Protein AF-A0A251VDX5-F1 (afdb_monomer_lite)

Structure (mmCIF, N/CA/C/O backbone):
data_AF-A0A251VDX5-F1
#
_entry.id   AF-A0A251VDX5-F1
#
loop_
_atom_site.group_PDB
_atom_site.id
_atom_site.type_symbol
_atom_site.label_atom_id
_atom_site.label_alt_id
_atom_site.label_comp_id
_atom_site.label_asym_id
_atom_site.label_entity_id
_atom_site.label_seq_id
_atom_site.pdbx_PDB_ins_code
_atom_site.Cartn_x
_atom_site.Cartn_y
_atom_site.Cartn_z
_atom_site.occupancy
_atom_site.B_iso_or_equiv
_atom_site.auth_seq_id
_atom_site.auth_comp_id
_atom_site.auth_asym_id
_atom_site.auth_atom_id
_atom_site.pdbx_PDB_model_num
ATOM 1 N N . MET A 1 1 ? -7.253 -14.855 -18.415 1.00 43.69 1 MET A N 1
ATOM 2 C CA . MET A 1 1 ? -7.982 -14.985 -19.694 1.00 43.69 1 MET A CA 1
ATOM 3 C C . MET A 1 1 ? -7.356 -14.029 -20.700 1.00 43.69 1 MET A C 1
ATOM 5 O O . MET A 1 1 ? -7.743 -12.874 -20.763 1.00 43.69 1 MET A O 1
ATOM 9 N N . GLY A 1 2 ? -6.322 -14.477 -21.407 1.00 45.12 2 GLY A N 1
ATOM 10 C CA . GLY A 1 2 ? -5.681 -13.731 -22.488 1.00 45.12 2 GLY A CA 1
ATOM 11 C C . GLY A 1 2 ? -5.393 -14.733 -23.593 1.00 45.12 2 GLY A C 1
ATOM 12 O O . GLY A 1 2 ? -4.611 -15.655 -23.385 1.00 45.12 2 GLY A O 1
ATOM 13 N N . PHE A 1 3 ? -6.139 -14.618 -24.686 1.00 49.81 3 PHE A N 1
ATOM 14 C CA . PHE A 1 3 ? -6.149 -15.541 -25.814 1.00 49.81 3 PHE A CA 1
ATOM 15 C C . PHE A 1 3 ? -4.751 -15.675 -26.432 1.00 49.81 3 PHE A C 1
ATOM 17 O O . PHE A 1 3 ? -4.169 -14.691 -26.884 1.00 49.81 3 PHE A O 1
ATOM 24 N N . TYR A 1 4 ? -4.232 -16.901 -26.483 1.00 51.44 4 TYR A N 1
ATOM 25 C CA . TYR A 1 4 ? -3.127 -17.261 -27.365 1.00 51.44 4 TYR A CA 1
ATOM 26 C C . TYR A 1 4 ? -3.672 -17.375 -28.793 1.00 51.44 4 TYR A C 1
ATOM 28 O O . TYR A 1 4 ? -4.557 -18.205 -29.012 1.00 51.44 4 TYR A O 1
ATOM 36 N N . PRO A 1 5 ? -3.144 -16.650 -29.794 1.00 57.72 5 PRO A N 1
ATOM 37 C CA . PRO A 1 5 ? -3.334 -17.034 -31.179 1.00 57.72 5 PRO A CA 1
ATOM 38 C C . PRO A 1 5 ? -2.348 -18.167 -31.489 1.00 57.72 5 PRO A C 1
ATOM 40 O O . PRO A 1 5 ? -1.293 -17.985 -32.091 1.00 57.72 5 PRO A O 1
ATOM 43 N N . LEU A 1 6 ? -2.702 -19.366 -31.030 1.00 57.38 6 LEU A N 1
ATOM 44 C CA . LEU A 1 6 ? -2.425 -20.583 -31.780 1.00 57.38 6 LEU A CA 1
ATOM 45 C C . LEU A 1 6 ? -3.240 -20.459 -33.064 1.00 57.38 6 LEU A C 1
ATOM 47 O O . LEU A 1 6 ? -4.459 -20.522 -32.977 1.00 57.38 6 LEU A O 1
ATOM 51 N N . MET A 1 7 ? -2.595 -20.218 -34.206 1.00 53.22 7 MET A N 1
ATOM 52 C CA . MET A 1 7 ? -2.906 -20.825 -35.511 1.00 53.22 7 MET A CA 1
ATOM 53 C C . MET A 1 7 ? -2.115 -20.130 -36.629 1.00 53.22 7 MET A C 1
ATOM 55 O O . MET A 1 7 ? -2.065 -18.907 -36.695 1.00 53.22 7 MET A O 1
ATOM 59 N N . LEU A 1 8 ? -1.570 -20.964 -37.527 1.00 51.25 8 LEU A N 1
ATOM 60 C CA . LEU A 1 8 ? -0.916 -20.663 -38.815 1.00 51.25 8 LEU A CA 1
ATOM 61 C C . LEU A 1 8 ? 0.620 -20.599 -38.859 1.00 51.25 8 LEU A C 1
ATOM 63 O O . LEU A 1 8 ? 1.197 -19.752 -39.528 1.00 51.25 8 LEU A O 1
ATOM 67 N N . LEU A 1 9 ? 1.291 -21.599 -38.279 1.00 47.50 9 LEU A N 1
ATOM 68 C CA . LEU A 1 9 ? 2.584 -22.088 -38.801 1.00 47.50 9 LEU A CA 1
ATOM 69 C C . LEU A 1 9 ? 2.602 -23.622 -38.957 1.00 47.50 9 LEU A C 1
ATOM 71 O O . LEU A 1 9 ? 3.629 -24.271 -38.787 1.00 47.50 9 LEU A O 1
ATOM 75 N N . SER A 1 10 ? 1.461 -24.217 -39.307 1.00 51.88 10 SER A N 1
ATOM 76 C CA . SER A 1 10 ? 1.412 -25.576 -39.859 1.00 51.88 10 SER A CA 1
ATOM 77 C C . SER A 1 10 ? 1.046 -25.444 -41.327 1.00 51.88 10 SER A C 1
ATOM 79 O O . SER A 1 10 ? -0.126 -25.249 -41.617 1.00 51.88 10 SER A O 1
ATOM 81 N N . ASN A 1 11 ? 2.061 -25.412 -42.201 1.00 50.88 11 ASN A N 1
ATOM 82 C CA . ASN A 1 11 ? 2.056 -25.890 -43.600 1.00 50.88 11 ASN A CA 1
ATOM 83 C C . ASN A 1 11 ? 3.303 -25.408 -44.372 1.00 50.88 11 ASN A C 1
ATOM 85 O O . ASN A 1 11 ? 3.195 -24.887 -45.468 1.00 50.88 11 ASN A O 1
ATOM 89 N N . ASN A 1 12 ? 4.500 -25.586 -43.800 1.00 55.09 12 ASN A N 1
ATOM 90 C CA . ASN A 1 12 ? 5.773 -25.543 -44.536 1.00 55.09 12 ASN A CA 1
ATOM 91 C C . ASN A 1 12 ? 6.730 -26.570 -43.917 1.00 55.09 12 ASN A C 1
ATOM 93 O O . ASN A 1 12 ? 7.768 -26.239 -43.340 1.00 55.09 12 ASN A O 1
ATOM 97 N N . LYS A 1 13 ? 6.341 -27.848 -43.949 1.00 57.25 13 LYS A N 1
ATOM 98 C CA . LYS A 1 13 ? 7.313 -28.923 -43.749 1.00 57.25 13 LYS A CA 1
ATOM 99 C C . LYS A 1 13 ? 8.100 -29.016 -45.061 1.00 57.25 13 LYS A C 1
ATOM 101 O O . LYS A 1 13 ? 7.478 -29.234 -46.084 1.00 57.25 13 LYS A O 1
ATOM 106 N N . THR A 1 14 ? 9.422 -28.839 -44.970 1.00 59.09 14 THR A N 1
ATOM 107 C CA . THR A 1 14 ? 10.479 -29.112 -45.976 1.00 59.09 14 THR A CA 1
ATOM 108 C C . THR A 1 14 ? 10.952 -27.997 -46.921 1.00 59.09 14 THR A C 1
ATOM 110 O O . THR A 1 14 ? 10.892 -28.165 -48.130 1.00 59.09 14 THR A O 1
ATOM 113 N N . LEU A 1 15 ? 11.579 -26.938 -46.383 1.00 58.81 15 LEU A N 1
ATOM 114 C CA . LEU A 1 15 ? 12.707 -26.255 -47.070 1.00 58.81 15 LEU A CA 1
ATOM 115 C C . LEU A 1 15 ? 13.851 -25.801 -46.133 1.00 58.81 15 LEU A C 1
ATOM 117 O O . LEU A 1 15 ? 14.898 -25.372 -46.603 1.00 58.81 15 LEU A O 1
ATOM 121 N N . CYS A 1 16 ? 13.693 -25.892 -44.808 1.00 63.94 16 CYS A N 1
ATOM 122 C CA . CYS A 1 16 ? 14.671 -25.385 -43.844 1.00 63.94 16 CYS A CA 1
ATOM 123 C C . CYS A 1 16 ? 15.069 -26.490 -42.853 1.00 63.94 16 CYS A C 1
ATOM 125 O O . CYS A 1 16 ? 14.200 -27.049 -42.176 1.00 63.94 16 CYS A O 1
ATOM 127 N N . SER A 1 17 ? 16.369 -26.817 -42.800 1.00 84.69 17 SER A N 1
ATOM 128 C CA . SER A 1 17 ? 16.945 -27.842 -41.913 1.00 84.69 17 SER A CA 1
ATOM 129 C C . SER A 1 17 ? 16.549 -27.613 -40.447 1.00 84.69 17 SER A C 1
ATOM 131 O O . SER A 1 17 ? 16.386 -26.473 -39.999 1.00 84.69 17 SER A O 1
ATOM 133 N N . GLN A 1 18 ? 16.411 -28.699 -39.678 1.00 86.19 18 GLN A N 1
ATOM 134 C CA . GLN A 1 18 ? 16.133 -28.646 -38.238 1.00 86.19 18 GLN A CA 1
ATOM 135 C C . GLN A 1 18 ? 17.148 -27.762 -37.499 1.00 86.19 18 GLN A C 1
ATOM 137 O O . GLN A 1 18 ? 16.770 -26.993 -36.617 1.00 86.19 18 GLN A O 1
ATOM 142 N N . GLU A 1 19 ? 18.410 -27.811 -37.919 1.00 88.25 19 GLU A N 1
ATOM 143 C CA . GLU A 1 19 ? 19.488 -26.985 -37.382 1.00 88.25 19 GLU A CA 1
ATOM 144 C C . GLU A 1 19 ? 19.219 -25.484 -37.576 1.00 88.25 19 GLU A C 1
ATOM 146 O O . GLU A 1 19 ? 19.330 -24.695 -36.638 1.00 88.25 19 GLU A O 1
ATOM 151 N N . THR A 1 20 ? 18.783 -25.078 -38.768 1.00 90.81 20 THR A N 1
ATOM 152 C CA . THR A 1 20 ? 18.464 -23.678 -39.073 1.00 90.81 20 THR A CA 1
ATOM 153 C C . THR A 1 20 ? 17.256 -23.193 -38.272 1.00 90.81 20 THR A C 1
ATOM 155 O O . THR A 1 20 ? 17.254 -22.067 -37.776 1.00 90.81 20 THR A O 1
ATOM 158 N N . ARG A 1 21 ? 16.246 -24.048 -38.060 1.00 88.06 21 ARG A N 1
ATOM 159 C CA . ARG A 1 21 ? 15.095 -23.722 -37.198 1.00 88.06 21 ARG A CA 1
ATOM 160 C C . ARG A 1 21 ? 15.517 -23.491 -35.747 1.00 88.06 21 ARG A C 1
ATOM 162 O O . ARG A 1 21 ? 15.038 -22.541 -35.131 1.00 88.06 21 ARG A O 1
ATOM 169 N N . LEU A 1 22 ? 16.422 -24.317 -35.219 1.00 93.25 22 LEU A N 1
ATOM 170 C CA . LEU A 1 22 ? 16.974 -24.139 -33.873 1.00 93.25 22 LEU A CA 1
ATOM 171 C C . LEU A 1 22 ? 17.804 -22.854 -33.770 1.00 93.25 22 LEU A C 1
ATOM 173 O O . LEU A 1 22 ? 17.650 -22.111 -32.804 1.00 93.25 22 LEU A O 1
ATOM 177 N N . LYS A 1 23 ? 18.610 -22.535 -34.790 1.00 94.00 23 LYS A N 1
ATOM 178 C CA . LYS A 1 23 ? 19.379 -21.280 -34.862 1.00 94.00 23 LYS A CA 1
ATOM 179 C C . LYS A 1 23 ? 18.472 -20.046 -34.866 1.00 94.00 23 LYS A C 1
ATOM 181 O O . LYS A 1 23 ? 18.722 -19.103 -34.117 1.00 94.00 23 LYS A O 1
ATOM 186 N N . ILE A 1 24 ? 17.386 -20.066 -35.643 1.00 92.94 24 ILE A N 1
ATOM 187 C CA . ILE A 1 24 ? 16.387 -18.984 -35.657 1.00 92.94 24 ILE A CA 1
ATOM 188 C C . ILE A 1 24 ? 15.699 -18.877 -34.292 1.00 92.94 24 ILE A C 1
ATOM 190 O O . ILE A 1 24 ? 15.589 -17.778 -33.754 1.00 92.94 24 ILE A O 1
ATOM 194 N N . ALA A 1 25 ? 15.283 -20.000 -33.700 1.00 92.88 25 ALA A N 1
ATOM 195 C CA . ALA A 1 25 ? 14.653 -20.009 -32.382 1.00 92.88 25 ALA A CA 1
ATOM 196 C C . ALA A 1 25 ? 15.577 -19.426 -31.297 1.00 92.88 25 ALA A C 1
ATOM 198 O O . ALA A 1 25 ? 15.147 -18.565 -30.531 1.00 92.88 25 ALA A O 1
ATOM 199 N N . ALA A 1 26 ? 16.856 -19.812 -31.282 1.00 95.06 26 ALA A N 1
ATOM 200 C CA . ALA A 1 26 ? 17.855 -19.297 -30.346 1.00 95.06 26 ALA A CA 1
ATOM 201 C C . ALA A 1 26 ? 18.126 -17.793 -30.537 1.00 95.06 26 ALA A C 1
ATOM 203 O O . ALA A 1 26 ? 18.222 -17.045 -29.560 1.00 95.06 26 ALA A O 1
ATOM 204 N N . ALA A 1 27 ? 18.198 -17.321 -31.786 1.00 94.75 27 ALA A N 1
ATOM 205 C CA . ALA A 1 27 ? 18.359 -15.901 -32.095 1.00 94.75 27 ALA A CA 1
ATOM 206 C C . ALA A 1 27 ? 17.131 -15.080 -31.657 1.00 94.75 27 ALA A C 1
ATOM 208 O O . ALA A 1 27 ? 17.262 -14.019 -31.039 1.00 94.75 27 ALA A O 1
ATOM 209 N N . VAL A 1 28 ? 15.923 -15.592 -31.909 1.00 96.12 28 VAL A N 1
ATOM 210 C CA . VAL A 1 28 ? 14.668 -14.973 -31.459 1.00 96.12 28 VAL A CA 1
ATOM 211 C C . VAL A 1 28 ? 14.612 -14.937 -29.931 1.00 96.12 28 VAL A C 1
ATOM 213 O O . VAL A 1 28 ? 14.326 -13.892 -29.354 1.00 96.12 28 VAL A O 1
ATOM 216 N N . GLN A 1 29 ? 14.959 -16.028 -29.252 1.00 95.50 29 GLN A N 1
ATOM 217 C CA . GLN A 1 29 ? 14.999 -16.065 -27.792 1.00 95.50 29 GLN A CA 1
ATOM 218 C C . GLN A 1 29 ? 15.994 -15.043 -27.225 1.00 95.50 29 GLN A C 1
ATOM 220 O O . GLN A 1 29 ? 15.624 -14.227 -26.384 1.00 95.50 29 GLN A O 1
ATOM 225 N N . SER A 1 30 ? 17.207 -14.984 -27.779 1.00 94.19 30 SER A N 1
ATOM 226 C CA . SER A 1 30 ? 18.246 -14.038 -27.354 1.00 94.19 30 SER A CA 1
ATOM 227 C C . SER A 1 30 ? 17.827 -12.572 -27.531 1.00 94.19 30 SER A C 1
ATOM 229 O O . SER A 1 30 ? 18.133 -11.721 -26.692 1.00 94.19 30 SER A O 1
ATOM 231 N N . THR A 1 31 ? 17.095 -12.247 -28.602 1.00 96.62 31 THR A N 1
ATOM 232 C CA . THR A 1 31 ? 16.592 -10.879 -28.828 1.00 96.62 31 THR A CA 1
ATOM 233 C C . THR A 1 31 ? 15.478 -10.505 -27.851 1.00 96.62 31 THR A C 1
ATOM 235 O O . THR A 1 31 ? 15.494 -9.395 -27.309 1.00 96.62 31 THR A O 1
ATOM 238 N N . TRP A 1 32 ? 14.559 -11.427 -27.553 1.00 97.19 32 TRP A N 1
ATOM 239 C CA . TRP A 1 32 ? 13.537 -11.229 -26.522 1.00 97.19 32 TRP A CA 1
ATOM 240 C C . TRP A 1 32 ? 14.133 -11.103 -25.123 1.00 97.19 32 TRP A C 1
ATOM 242 O O . TRP A 1 32 ? 13.713 -10.231 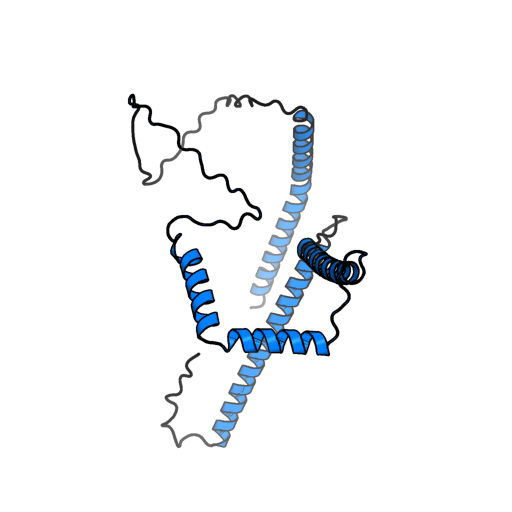-24.360 1.00 97.19 32 TRP A O 1
ATOM 252 N N . ASP A 1 33 ? 15.135 -11.909 -24.793 1.00 96.38 33 ASP A N 1
ATOM 253 C CA . ASP A 1 33 ? 15.795 -11.862 -23.491 1.00 96.38 33 ASP A CA 1
ATOM 254 C C . ASP A 1 33 ? 16.565 -10.556 -23.305 1.00 96.38 33 ASP A C 1
ATOM 256 O O . ASP A 1 33 ? 16.428 -9.902 -22.267 1.00 96.38 33 ASP A O 1
ATOM 260 N N . ARG A 1 34 ? 17.260 -10.084 -24.348 1.00 96.50 34 ARG A N 1
ATOM 261 C CA . ARG A 1 34 ? 17.892 -8.758 -24.352 1.00 96.50 34 ARG A CA 1
ATOM 262 C C . ARG A 1 34 ? 16.866 -7.636 -24.195 1.00 96.50 34 ARG A C 1
ATOM 264 O O . ARG A 1 34 ? 17.090 -6.705 -23.421 1.00 96.50 34 ARG A O 1
ATOM 271 N N . ARG A 1 35 ? 15.715 -7.730 -24.869 1.00 97.00 35 ARG A N 1
ATOM 272 C CA . ARG A 1 35 ? 14.623 -6.752 -24.733 1.00 97.00 35 ARG A CA 1
ATOM 273 C C . ARG A 1 35 ? 14.069 -6.720 -23.308 1.00 97.00 35 ARG A C 1
ATOM 275 O O . ARG A 1 35 ? 13.949 -5.639 -22.737 1.00 97.00 35 ARG A O 1
ATOM 282 N N . ARG A 1 36 ? 13.787 -7.880 -22.708 1.00 96.81 36 ARG A N 1
ATOM 283 C CA . ARG A 1 36 ? 13.310 -7.986 -21.317 1.00 96.81 36 ARG A CA 1
ATOM 284 C C . ARG A 1 36 ? 14.346 -7.497 -20.317 1.00 96.81 36 ARG A C 1
ATOM 286 O O . ARG A 1 36 ? 13.994 -6.860 -19.329 1.00 96.81 36 ARG A O 1
ATOM 293 N N . PHE A 1 37 ? 15.622 -7.792 -20.547 1.00 97.38 37 PHE A N 1
ATOM 294 C CA . PHE A 1 37 ? 16.709 -7.293 -19.714 1.00 97.38 37 PHE A CA 1
ATOM 295 C C . PHE A 1 37 ? 16.775 -5.765 -19.745 1.00 97.38 37 PHE A C 1
ATOM 297 O O . PHE A 1 37 ? 16.727 -5.138 -18.690 1.00 97.38 37 PHE A O 1
ATOM 304 N N . ASN A 1 38 ? 16.773 -5.161 -20.935 1.00 96.81 38 ASN A N 1
ATOM 305 C CA . ASN A 1 38 ? 16.759 -3.705 -21.079 1.00 96.81 38 ASN A CA 1
ATOM 306 C C . ASN A 1 38 ? 15.516 -3.080 -20.438 1.00 96.81 38 ASN A C 1
ATOM 308 O O . ASN A 1 38 ? 15.633 -2.096 -19.714 1.00 96.81 38 ASN A O 1
ATOM 312 N N . GLN A 1 39 ? 14.342 -3.685 -20.623 1.00 97.25 39 GLN A N 1
ATOM 313 C CA . GLN A 1 39 ? 13.111 -3.225 -19.987 1.00 97.25 39 GLN A CA 1
ATOM 314 C C . GLN A 1 39 ? 13.204 -3.268 -18.456 1.00 97.25 39 GLN A C 1
ATOM 316 O O . GLN A 1 39 ? 12.827 -2.300 -17.801 1.00 97.25 39 GLN A O 1
ATOM 321 N N . ARG A 1 40 ? 13.764 -4.340 -17.878 1.00 97.56 40 ARG A N 1
ATOM 322 C CA . ARG A 1 40 ? 14.014 -4.430 -16.430 1.00 97.56 40 ARG A CA 1
ATOM 323 C C . ARG A 1 40 ? 15.012 -3.379 -15.949 1.00 97.56 40 ARG A C 1
ATOM 325 O O . ARG A 1 40 ? 14.783 -2.786 -14.901 1.00 97.56 40 ARG A O 1
ATOM 332 N N . LYS A 1 41 ? 16.083 -3.107 -16.706 1.00 97.81 41 LYS A N 1
ATOM 333 C CA . LYS A 1 41 ? 17.040 -2.038 -16.365 1.00 97.81 41 LYS A CA 1
ATOM 334 C C . LYS A 1 41 ? 16.379 -0.663 -16.362 1.00 97.81 41 LYS A C 1
ATOM 336 O O . LYS A 1 41 ? 16.592 0.094 -15.424 1.00 97.81 41 LYS A O 1
ATOM 341 N N . ILE A 1 42 ? 15.568 -0.360 -17.378 1.00 97.06 42 ILE A N 1
ATOM 342 C CA . ILE A 1 42 ? 14.837 0.911 -17.465 1.00 97.06 42 ILE A CA 1
ATOM 343 C C . ILE A 1 42 ? 13.846 1.029 -16.306 1.00 97.06 42 ILE A C 1
ATOM 345 O O . ILE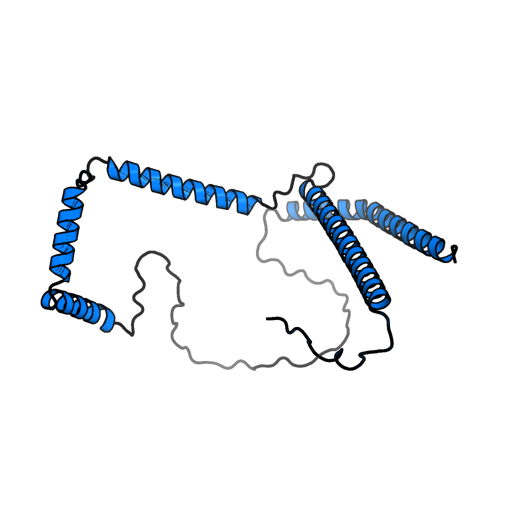 A 1 42 ? 13.842 2.045 -15.623 1.00 97.06 42 ILE A O 1
ATOM 349 N N . ALA A 1 43 ? 13.057 -0.016 -16.039 1.00 97.25 43 ALA A N 1
ATOM 350 C CA . ALA A 1 43 ? 12.105 -0.025 -14.929 1.00 97.25 43 ALA A CA 1
ATOM 351 C C . ALA A 1 43 ? 12.800 0.192 -13.577 1.00 97.25 43 ALA A C 1
ATOM 353 O O . ALA A 1 43 ? 12.325 0.974 -12.759 1.00 97.25 43 ALA A O 1
ATOM 354 N N . ARG A 1 44 ? 13.958 -0.447 -13.369 1.00 97.88 44 ARG A N 1
ATOM 355 C CA . ARG A 1 44 ? 14.770 -0.261 -12.165 1.00 97.88 44 ARG A CA 1
ATOM 356 C C . ARG A 1 44 ? 15.297 1.168 -12.045 1.00 97.88 44 ARG A C 1
ATOM 358 O O . ARG A 1 44 ? 15.112 1.777 -11.003 1.00 97.88 44 ARG A O 1
ATOM 365 N N . CYS A 1 45 ? 15.894 1.711 -13.104 1.00 97.75 45 CYS A N 1
ATOM 366 C CA . CYS A 1 45 ? 16.407 3.082 -13.113 1.00 97.75 45 CYS A CA 1
ATOM 367 C C . CYS A 1 45 ? 15.293 4.107 -12.858 1.00 97.75 45 CYS A C 1
ATOM 369 O O . CYS A 1 45 ? 15.469 5.034 -12.075 1.00 97.75 45 CYS A O 1
ATOM 371 N N . TYR A 1 46 ? 14.124 3.908 -13.469 1.00 97.12 46 TYR A N 1
ATOM 372 C CA . TYR A 1 46 ? 12.958 4.754 -13.240 1.00 97.12 46 TYR A CA 1
ATOM 373 C C . TYR A 1 46 ? 12.481 4.688 -11.786 1.00 97.12 46 TYR A C 1
ATOM 375 O O . TYR A 1 46 ? 12.206 5.721 -11.185 1.00 97.12 46 TYR A O 1
ATOM 383 N N . HIS A 1 47 ? 12.430 3.491 -11.200 1.00 97.06 47 HIS A N 1
ATOM 384 C CA . HIS A 1 47 ? 12.061 3.319 -9.798 1.00 97.06 47 HIS A CA 1
ATOM 385 C C . HIS A 1 47 ? 13.080 3.960 -8.844 1.00 97.06 47 HIS A C 1
ATOM 387 O O . HIS A 1 47 ? 12.691 4.671 -7.926 1.00 97.06 47 HIS A O 1
ATOM 393 N N . GLU A 1 48 ? 14.379 3.776 -9.091 1.00 97.75 48 GLU A N 1
ATOM 394 C CA . GLU A 1 48 ? 15.447 4.434 -8.327 1.00 97.75 48 GLU A CA 1
ATOM 395 C C . GLU A 1 48 ? 15.336 5.964 -8.423 1.00 97.75 48 GLU A C 1
ATOM 397 O O . GLU A 1 48 ? 15.426 6.653 -7.411 1.00 97.75 48 GLU A O 1
ATOM 402 N N . TRP A 1 49 ? 15.056 6.503 -9.613 1.00 97.56 49 TRP A N 1
ATOM 403 C CA . TRP A 1 49 ? 14.833 7.936 -9.804 1.00 97.56 49 TRP A CA 1
ATOM 404 C C . TRP A 1 49 ? 13.602 8.453 -9.048 1.00 97.56 49 TRP A C 1
ATOM 406 O O . TRP A 1 49 ? 13.678 9.498 -8.402 1.00 97.56 49 TRP A O 1
ATOM 416 N N . LEU A 1 50 ? 12.487 7.715 -9.077 1.00 96.38 50 LEU A N 1
ATOM 417 C CA . LEU A 1 50 ? 11.296 8.055 -8.295 1.00 96.38 50 LEU A CA 1
ATOM 418 C C . LEU A 1 50 ? 11.578 8.036 -6.791 1.00 96.38 50 LEU A C 1
ATOM 420 O O . LEU A 1 50 ? 11.129 8.936 -6.087 1.00 96.38 50 LEU A O 1
ATOM 424 N N . ASN A 1 51 ? 12.343 7.058 -6.306 1.00 94.81 51 ASN A N 1
ATOM 425 C CA . ASN A 1 51 ? 12.707 6.971 -4.894 1.00 94.81 51 ASN A CA 1
ATOM 426 C C . ASN A 1 51 ? 13.596 8.146 -4.477 1.00 94.81 51 ASN A C 1
ATOM 428 O O . ASN A 1 51 ? 13.336 8.766 -3.452 1.00 94.81 51 ASN A O 1
ATOM 432 N N . LEU A 1 52 ? 14.584 8.520 -5.295 1.00 94.38 52 LEU A N 1
ATOM 433 C CA . LEU A 1 52 ? 15.411 9.704 -5.040 1.00 94.38 52 LEU A CA 1
ATOM 434 C C . LEU A 1 52 ? 14.573 10.985 -4.997 1.00 94.38 52 LEU A C 1
ATOM 436 O O . LEU A 1 52 ? 14.791 11.840 -4.139 1.00 94.38 52 LEU A O 1
ATOM 440 N N . LEU A 1 53 ? 13.597 11.116 -5.899 1.00 91.38 53 LEU A N 1
ATOM 441 C CA . LEU A 1 53 ? 12.679 12.250 -5.899 1.00 91.38 53 LEU A CA 1
ATOM 442 C C . LEU A 1 53 ? 11.790 12.256 -4.650 1.00 91.38 53 LEU A C 1
ATOM 444 O O . LEU A 1 53 ? 11.601 13.314 -4.050 1.00 91.38 53 LEU A O 1
ATOM 448 N N . ALA A 1 54 ? 11.271 11.098 -4.241 1.00 89.88 54 ALA A N 1
ATOM 449 C CA . ALA A 1 54 ? 10.480 10.955 -3.025 1.00 89.88 54 ALA A CA 1
ATOM 450 C C . ALA A 1 54 ? 11.304 11.311 -1.778 1.00 89.88 54 ALA A C 1
ATOM 452 O O . ALA A 1 54 ? 10.838 12.079 -0.944 1.00 89.88 54 ALA A O 1
ATOM 453 N N . GLU A 1 55 ? 12.550 10.845 -1.680 1.00 88.19 55 GLU A N 1
ATOM 454 C CA . GLU A 1 55 ? 13.451 11.180 -0.574 1.00 88.19 55 GLU A CA 1
ATOM 455 C C . GLU A 1 55 ? 13.810 12.666 -0.531 1.00 88.19 55 GLU A C 1
ATOM 457 O O . GLU A 1 55 ? 13.791 13.269 0.541 1.00 88.19 55 GLU A O 1
ATOM 462 N N . ALA A 1 56 ? 14.117 13.269 -1.682 1.00 88.38 56 ALA A N 1
ATOM 463 C CA . ALA A 1 56 ? 14.379 14.703 -1.770 1.00 88.38 56 ALA A CA 1
ATOM 464 C C . ALA A 1 56 ? 13.137 15.521 -1.379 1.00 88.38 56 ALA A C 1
ATOM 466 O O . ALA A 1 56 ? 13.249 16.510 -0.661 1.00 88.38 56 ALA A O 1
ATOM 467 N N . SER A 1 57 ? 11.950 15.074 -1.798 1.00 85.25 57 SER A N 1
ATOM 468 C CA . SER A 1 57 ? 10.675 15.705 -1.433 1.00 85.25 57 SER A CA 1
ATOM 469 C C . SER A 1 57 ? 10.345 15.530 0.051 1.00 85.25 57 SER A C 1
ATOM 471 O O . SER A 1 57 ? 9.733 16.411 0.644 1.00 85.25 57 SER A O 1
ATOM 473 N N . ARG A 1 58 ? 10.746 14.407 0.660 1.00 83.38 58 ARG A N 1
ATOM 474 C CA . ARG A 1 58 ? 10.567 14.140 2.092 1.00 83.38 58 ARG A CA 1
ATOM 475 C C . ARG A 1 58 ? 11.461 15.044 2.936 1.00 83.38 58 ARG A C 1
ATOM 477 O O . ARG A 1 58 ? 10.968 15.683 3.853 1.00 83.38 58 ARG A O 1
ATOM 484 N N . LYS A 1 59 ? 12.753 15.120 2.599 1.00 84.62 59 LYS A N 1
ATOM 485 C CA . LYS A 1 59 ? 13.762 15.900 3.338 1.00 84.62 59 LYS A CA 1
ATOM 486 C C . LYS A 1 59 ? 13.598 17.418 3.193 1.00 84.62 59 LYS A C 1
ATOM 488 O O . LYS A 1 59 ? 14.149 18.146 4.011 1.00 84.62 59 LYS A O 1
ATOM 493 N N . GLY A 1 60 ? 12.882 17.890 2.169 1.00 79.31 60 GLY A N 1
ATOM 494 C CA . GLY A 1 60 ? 12.776 19.318 1.861 1.00 79.31 60 GLY A CA 1
ATOM 495 C C . GLY A 1 60 ? 14.111 19.919 1.398 1.00 79.31 60 GLY A C 1
ATOM 496 O O . GLY A 1 60 ? 15.124 19.225 1.272 1.00 79.31 60 GLY A O 1
ATOM 497 N N . PHE A 1 61 ? 14.134 21.222 1.112 1.00 75.06 61 PHE A N 1
ATOM 498 C CA . PHE A 1 61 ? 15.363 21.929 0.733 1.00 75.06 61 PHE A CA 1
ATOM 499 C C . PHE A 1 61 ? 15.694 23.021 1.754 1.00 75.06 61 PHE A C 1
ATOM 501 O O . PHE A 1 61 ? 14.878 23.892 2.020 1.00 75.06 61 PHE A O 1
ATOM 508 N N . GLY A 1 62 ? 16.920 23.021 2.290 1.00 70.19 62 GLY A N 1
ATOM 509 C CA . GLY A 1 62 ? 17.451 24.161 3.051 1.00 70.19 62 GLY A CA 1
ATOM 510 C C . GLY A 1 62 ? 16.815 24.409 4.426 1.00 70.19 62 GLY A C 1
ATOM 511 O O . GLY A 1 62 ? 16.463 25.544 4.726 1.00 70.19 62 GLY A O 1
ATOM 512 N N . GLY A 1 63 ? 16.716 23.380 5.275 1.00 71.69 63 GLY A N 1
ATOM 513 C CA . GLY A 1 63 ? 16.243 23.527 6.662 1.00 71.69 63 GLY A CA 1
ATOM 514 C C . GLY A 1 63 ? 14.720 23.538 6.825 1.00 71.69 63 GLY A C 1
ATOM 515 O O . GLY A 1 63 ? 14.231 23.848 7.908 1.00 71.69 63 GLY A O 1
ATOM 516 N N . GLU A 1 64 ? 13.979 23.205 5.766 1.00 72.19 64 GLU A N 1
ATOM 517 C CA . GLU A 1 64 ? 12.556 22.870 5.851 1.00 72.19 64 GLU A CA 1
ATOM 518 C C . GLU A 1 64 ? 12.350 21.569 6.647 1.00 72.19 64 GLU A C 1
ATOM 520 O O . GLU A 1 64 ? 13.202 20.680 6.647 1.00 72.19 64 GLU A O 1
ATOM 525 N N . GLU A 1 65 ? 11.228 21.483 7.363 1.00 72.81 65 GLU A N 1
ATOM 526 C CA . GLU A 1 65 ? 10.885 20.336 8.208 1.00 72.81 65 GLU A CA 1
ATOM 527 C C . GLU A 1 65 ? 10.588 19.092 7.357 1.00 72.81 65 GLU A C 1
ATOM 529 O O . GLU A 1 65 ? 9.933 19.186 6.315 1.00 72.81 65 GLU A O 1
ATOM 534 N N . GLU A 1 66 ? 11.084 17.925 7.789 1.00 77.19 66 GLU A N 1
ATOM 535 C CA . GLU A 1 66 ? 10.909 16.667 7.058 1.00 77.19 66 GLU A CA 1
ATOM 536 C C . GLU A 1 66 ? 9.413 16.329 6.974 1.00 77.19 66 GLU A C 1
ATOM 538 O O . GLU A 1 66 ? 8.737 16.115 7.983 1.00 77.19 66 GLU A O 1
ATOM 543 N N . LEU A 1 67 ? 8.875 16.303 5.755 1.00 75.75 67 LEU A N 1
ATOM 544 C CA . LEU A 1 67 ? 7.457 16.063 5.530 1.00 75.75 67 LEU A CA 1
ATOM 545 C C . LEU A 1 67 ? 7.176 14.574 5.769 1.00 75.75 67 LEU A C 1
ATOM 547 O O . LEU A 1 67 ? 7.626 13.729 5.000 1.00 75.75 67 LEU A O 1
ATOM 551 N N . GLN A 1 68 ? 6.439 14.235 6.829 1.00 78.19 68 GLN A N 1
ATOM 552 C CA . GLN A 1 68 ? 6.023 12.857 7.122 1.00 78.19 68 GLN A CA 1
ATOM 553 C C . GLN A 1 68 ? 4.748 12.494 6.351 1.00 78.19 68 GLN A C 1
ATOM 555 O O . GLN A 1 68 ? 3.624 12.658 6.839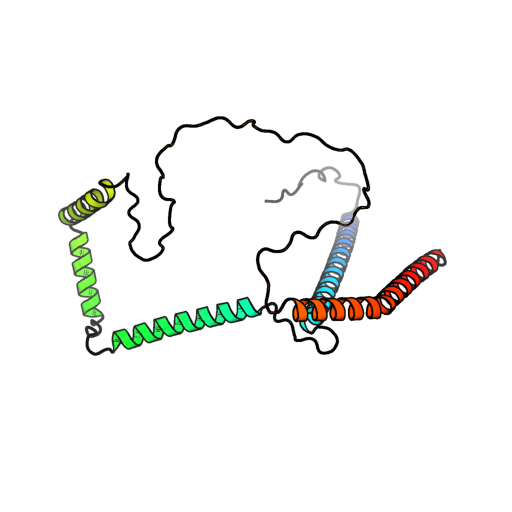 1.00 78.19 68 GLN A O 1
ATOM 560 N N . TRP A 1 69 ? 4.924 12.011 5.120 1.00 80.31 69 TRP A N 1
ATOM 561 C CA . TRP A 1 69 ? 3.827 11.614 4.225 1.00 80.31 69 TRP A CA 1
ATOM 562 C C . TRP A 1 69 ? 3.006 10.438 4.775 1.00 80.31 69 TRP A C 1
ATOM 564 O O . TRP A 1 69 ? 1.818 10.330 4.487 1.00 80.31 69 TRP A O 1
ATOM 574 N N . ASP A 1 70 ? 3.628 9.594 5.593 1.00 83.50 70 ASP A N 1
ATOM 575 C CA . ASP A 1 70 ? 3.067 8.407 6.240 1.00 83.50 70 ASP A CA 1
ATOM 576 C C . ASP A 1 70 ? 2.555 8.674 7.665 1.00 83.50 70 ASP A C 1
ATOM 578 O O . ASP A 1 70 ? 2.103 7.752 8.341 1.00 83.50 70 ASP A O 1
ATOM 582 N N . SER A 1 71 ? 2.552 9.931 8.126 1.00 84.38 71 SER A N 1
ATOM 583 C CA . SER A 1 71 ? 2.096 10.300 9.478 1.00 84.38 71 SER A CA 1
ATOM 584 C C . SER A 1 71 ? 0.705 9.749 9.816 1.00 84.38 71 SER A C 1
ATOM 586 O O . SER A 1 71 ? 0.494 9.219 10.906 1.00 84.38 71 SER A O 1
ATOM 588 N N . TYR A 1 72 ? -0.237 9.796 8.872 1.00 85.69 72 TYR A N 1
ATOM 589 C CA . TYR A 1 72 ? -1.572 9.222 9.058 1.00 85.69 72 TYR A CA 1
ATOM 590 C C . TYR A 1 72 ? -1.565 7.695 9.159 1.00 85.69 72 TYR A C 1
ATOM 592 O O . TYR A 1 72 ? -2.333 7.145 9.947 1.00 85.69 72 TYR A O 1
ATOM 600 N N . GLU A 1 73 ? -0.722 7.008 8.387 1.00 89.88 73 GLU A N 1
ATOM 601 C CA . GLU A 1 73 ? -0.602 5.548 8.447 1.00 89.88 73 GLU A CA 1
ATOM 602 C C . GLU A 1 73 ? -0.001 5.119 9.786 1.00 89.88 73 GLU A C 1
ATOM 604 O O . GLU A 1 73 ? -0.573 4.265 10.462 1.00 89.88 73 GLU A O 1
ATOM 609 N N . ILE A 1 74 ? 1.062 5.794 10.233 1.00 90.88 74 ILE A N 1
ATOM 610 C CA . ILE A 1 74 ? 1.707 5.553 11.530 1.00 90.88 74 ILE A CA 1
ATOM 611 C C . ILE A 1 74 ? 0.711 5.751 12.680 1.00 90.88 74 ILE A C 1
ATOM 613 O O . ILE A 1 74 ? 0.583 4.881 13.543 1.00 90.88 74 ILE A O 1
ATOM 617 N N . ILE A 1 75 ? -0.029 6.866 12.683 1.00 92.88 75 ILE A N 1
ATOM 618 C CA . ILE A 1 75 ? -1.042 7.153 13.709 1.00 92.88 75 ILE A CA 1
ATOM 619 C C . ILE A 1 75 ? -2.139 6.085 13.687 1.00 92.88 75 ILE A C 1
ATOM 621 O O . ILE A 1 75 ? -2.547 5.586 14.734 1.00 92.88 75 ILE A O 1
ATOM 625 N N . ASN A 1 76 ? -2.610 5.691 12.505 1.00 93.88 76 ASN A N 1
ATOM 626 C CA . ASN A 1 76 ? -3.658 4.684 12.381 1.00 93.88 76 ASN A CA 1
ATOM 627 C C . ASN A 1 76 ? -3.192 3.301 12.870 1.00 93.88 76 ASN A C 1
ATOM 629 O O . ASN A 1 76 ? -3.936 2.593 13.551 1.00 93.88 76 ASN A O 1
ATOM 633 N N . GLU A 1 77 ? -1.946 2.920 12.581 1.00 95.12 77 GLU A N 1
ATOM 634 C CA . GLU A 1 77 ? -1.347 1.694 13.106 1.00 95.12 77 GLU A CA 1
ATOM 635 C C . GLU A 1 77 ? -1.201 1.723 14.629 1.00 95.12 77 GLU A C 1
ATOM 637 O O . GLU A 1 77 ? -1.484 0.717 15.287 1.00 95.12 77 GLU A O 1
ATOM 642 N N . GLN A 1 78 ? -0.781 2.859 15.193 1.00 96.00 78 GLN A N 1
ATOM 643 C CA . GLN A 1 78 ? -0.689 3.064 16.639 1.00 96.00 78 GLN A CA 1
ATOM 644 C C . GLN A 1 78 ? -2.064 2.946 17.298 1.00 96.00 78 GLN A C 1
ATOM 646 O O . GLN A 1 78 ? -2.230 2.109 18.182 1.00 96.00 78 GLN A O 1
ATOM 651 N N . LEU A 1 79 ? -3.079 3.662 16.801 1.00 95.62 79 LEU A N 1
ATOM 652 C CA . LEU A 1 79 ? -4.455 3.532 17.294 1.00 95.62 79 LEU A CA 1
ATOM 653 C C . LEU A 1 79 ? -4.968 2.092 17.186 1.00 95.62 79 LEU A C 1
ATOM 655 O O . LEU A 1 79 ? -5.638 1.595 18.090 1.00 95.62 79 LEU A O 1
ATOM 659 N N . GLY A 1 80 ? -4.653 1.397 16.091 1.00 95.69 80 GLY A N 1
ATOM 660 C CA . GLY A 1 80 ? -5.020 -0.003 15.913 1.00 95.69 80 GLY A CA 1
ATOM 661 C C . GLY A 1 80 ? -4.371 -0.930 16.947 1.00 95.69 80 GLY A C 1
ATOM 662 O O . GLY A 1 80 ? -5.008 -1.889 17.390 1.00 95.69 80 GLY A O 1
ATOM 663 N N . LYS A 1 81 ? -3.120 -0.659 17.341 1.00 96.00 81 LYS A N 1
ATOM 664 C CA . LYS A 1 81 ? -2.415 -1.382 18.415 1.00 96.00 81 LYS A CA 1
ATOM 665 C C . LYS A 1 81 ? -3.034 -1.073 19.776 1.00 96.00 81 LYS A C 1
ATOM 667 O O . LYS A 1 81 ? -3.490 -2.001 20.439 1.00 96.00 81 LYS A O 1
ATOM 672 N N . GLU A 1 82 ? -3.172 0.205 20.118 1.00 95.69 82 GLU A N 1
ATOM 673 C CA . GLU A 1 82 ? -3.776 0.655 21.378 1.00 95.69 82 GLU A CA 1
ATOM 674 C C . GLU A 1 82 ? -5.201 0.121 21.558 1.00 95.69 82 GLU A C 1
ATOM 676 O O . GLU A 1 82 ? -5.596 -0.291 22.649 1.00 95.69 82 GLU A O 1
ATOM 681 N N . PHE A 1 83 ? -5.990 0.066 20.483 1.00 95.38 83 PHE A N 1
ATOM 682 C CA . PHE A 1 83 ? -7.335 -0.496 20.526 1.00 95.38 83 PHE A CA 1
ATOM 683 C C . PHE A 1 83 ? -7.327 -1.984 20.901 1.00 95.38 83 PHE A C 1
ATOM 685 O O . PHE A 1 83 ? -8.127 -2.414 21.738 1.00 95.38 83 PHE A O 1
ATOM 692 N N . ARG A 1 84 ? -6.424 -2.778 20.310 1.00 94.38 84 ARG A N 1
ATOM 693 C CA . ARG A 1 84 ? -6.279 -4.203 20.650 1.00 94.38 84 ARG A CA 1
ATOM 694 C C . ARG A 1 84 ? -5.821 -4.383 22.093 1.00 94.38 84 ARG A C 1
ATOM 696 O O . ARG A 1 84 ? -6.452 -5.139 22.827 1.00 94.38 84 ARG A O 1
ATOM 703 N N . GLU A 1 85 ? -4.817 -3.628 22.519 1.00 94.38 85 GLU A N 1
ATOM 704 C CA . GLU A 1 85 ? -4.307 -3.653 23.895 1.00 94.38 85 GLU A CA 1
ATOM 705 C C . GLU A 1 85 ? -5.382 -3.239 24.911 1.00 94.38 85 GLU A C 1
ATOM 707 O O . GLU A 1 85 ? -5.516 -3.845 25.974 1.00 94.38 85 GLU A O 1
ATOM 712 N N . SER A 1 86 ? -6.220 -2.254 24.573 1.00 91.12 86 SER A N 1
ATOM 713 C CA . SER A 1 86 ? -7.363 -1.838 25.393 1.00 91.12 86 SER A CA 1
ATOM 714 C C . SER A 1 86 ? -8.421 -2.938 25.502 1.00 91.12 86 SER A C 1
ATOM 716 O O . SER A 1 86 ? -8.965 -3.176 26.584 1.00 91.12 86 SER A O 1
ATOM 718 N N . MET A 1 87 ? -8.703 -3.649 24.405 1.00 90.94 87 MET A N 1
ATOM 719 C CA . MET A 1 87 ? -9.617 -4.795 24.392 1.00 90.94 87 MET A CA 1
ATOM 720 C C . MET A 1 87 ? -9.090 -5.960 25.236 1.00 90.94 87 MET A C 1
ATOM 722 O O . MET A 1 87 ? -9.857 -6.562 25.991 1.00 90.94 87 MET A O 1
ATOM 726 N N . GLU A 1 88 ? -7.794 -6.255 25.152 1.00 90.12 88 GLU A N 1
ATOM 727 C CA . GLU A 1 88 ? -7.126 -7.287 25.951 1.00 90.12 88 GLU A CA 1
ATOM 728 C C . GLU A 1 88 ? -7.092 -6.911 27.434 1.00 90.12 88 GLU A C 1
ATOM 730 O O . GLU A 1 88 ? -7.586 -7.667 28.269 1.00 90.12 88 GLU A O 1
ATOM 735 N N . SER A 1 89 ? -6.676 -5.687 27.756 1.00 85.75 89 SER A N 1
ATOM 736 C CA . SER A 1 89 ? -6.701 -5.145 29.119 1.00 85.75 89 SER A CA 1
ATOM 737 C C . SER A 1 89 ? -8.106 -5.172 29.719 1.00 85.75 89 SER A C 1
ATOM 739 O O . SER A 1 89 ? -8.290 -5.455 30.904 1.00 85.75 89 SER A O 1
ATOM 741 N N . ARG A 1 90 ? -9.136 -4.874 28.917 1.00 81.12 90 ARG A N 1
ATOM 742 C CA . ARG A 1 90 ? -10.533 -4.952 29.357 1.00 81.12 90 ARG A CA 1
ATOM 743 C C . ARG A 1 90 ? -10.957 -6.398 29.583 1.00 81.12 90 ARG A C 1
ATOM 745 O O . ARG A 1 90 ? -11.624 -6.668 30.574 1.00 81.12 90 ARG A O 1
ATOM 752 N N . LYS A 1 91 ? -10.560 -7.330 28.716 1.00 80.69 91 LYS A N 1
ATOM 753 C CA . LYS A 1 91 ? -10.817 -8.766 28.889 1.00 80.69 91 LYS A CA 1
ATOM 754 C C . LYS A 1 91 ? -10.185 -9.292 30.180 1.00 80.69 91 LYS A C 1
ATOM 756 O O . LYS A 1 91 ? -10.857 -10.005 30.920 1.00 80.69 91 LYS A O 1
ATOM 761 N N . GLU A 1 92 ? -8.948 -8.905 30.474 1.00 77.75 92 GLU A N 1
ATOM 762 C CA . GLU A 1 92 ? -8.239 -9.279 31.702 1.00 77.75 92 GLU A CA 1
ATOM 763 C C . GLU A 1 92 ? -8.889 -8.677 32.952 1.00 77.75 92 GLU A C 1
ATOM 765 O O . GLU A 1 92 ? -9.200 -9.401 33.896 1.00 77.75 92 GLU A O 1
ATOM 770 N N . LYS A 1 93 ? -9.189 -7.371 32.942 1.00 72.19 93 LYS A N 1
ATOM 771 C CA . LYS A 1 93 ? -9.841 -6.676 34.068 1.00 72.19 93 LYS A CA 1
ATOM 772 C C . LYS A 1 93 ? -11.276 -7.152 34.305 1.00 72.19 93 LYS A C 1
ATOM 774 O O . LYS A 1 93 ? -11.703 -7.287 35.447 1.00 72.19 93 LYS A O 1
ATOM 779 N N . CYS A 1 94 ? -12.036 -7.444 33.248 1.00 61.47 94 CYS A N 1
ATOM 780 C CA . CYS A 1 94 ? -13.370 -8.038 33.374 1.00 61.47 94 CYS A CA 1
ATOM 781 C C . CYS A 1 94 ? -13.318 -9.486 33.879 1.00 61.47 94 CYS A C 1
ATOM 783 O O . CYS A 1 94 ? -14.279 -9.935 34.502 1.00 61.47 94 CYS A O 1
ATOM 785 N N . ALA A 1 95 ? -12.226 -10.214 33.629 1.00 62.34 95 ALA A N 1
ATOM 786 C CA . ALA A 1 95 ? -12.033 -11.552 34.175 1.00 62.34 95 ALA A CA 1
ATOM 787 C C . ALA A 1 95 ? -11.672 -11.542 35.673 1.00 62.34 95 ALA A C 1
ATOM 789 O O . ALA A 1 95 ? -11.939 -12.535 36.346 1.00 62.34 95 ALA A O 1
ATOM 790 N N . SER A 1 96 ? -11.107 -10.444 36.194 1.00 60.09 96 SER A N 1
ATOM 791 C CA . SER A 1 96 ? -10.606 -10.332 37.576 1.00 60.09 96 SER A CA 1
ATOM 792 C C . SER A 1 96 ? -11.377 -9.364 38.489 1.00 60.09 96 SER A C 1
ATOM 794 O O . SER A 1 96 ? -11.117 -9.327 39.690 1.00 60.09 96 SER A O 1
ATOM 796 N N . GLY A 1 97 ? -12.321 -8.576 37.963 1.00 62.53 97 GLY A N 1
ATOM 797 C CA . GLY A 1 97 ? -13.055 -7.575 38.743 1.00 62.53 97 GLY A CA 1
ATOM 798 C C . GLY A 1 97 ? -13.983 -8.162 39.827 1.00 62.53 97 GLY A C 1
ATOM 799 O O . GLY A 1 97 ? -14.519 -9.258 39.649 1.00 62.53 97 GLY A O 1
ATOM 800 N N . PRO A 1 98 ? -14.277 -7.410 40.911 1.00 56.75 98 PRO A N 1
ATOM 801 C CA . PRO A 1 98 ? -15.004 -7.880 42.106 1.00 56.75 98 PRO A CA 1
ATOM 802 C C . PRO A 1 98 ? -16.507 -8.185 41.901 1.00 56.75 98 PRO A C 1
ATOM 804 O O . PRO A 1 98 ? -17.228 -8.444 42.860 1.00 56.75 98 PRO A O 1
ATOM 807 N N . GLY A 1 99 ? -16.987 -8.193 40.654 1.00 62.69 99 GLY A N 1
ATOM 808 C CA . GLY A 1 99 ? -18.325 -8.654 40.253 1.00 62.69 99 GLY A CA 1
ATOM 809 C C . GLY A 1 99 ? -18.309 -9.612 39.053 1.00 62.69 99 GLY A C 1
ATOM 810 O O . GLY A 1 99 ? -19.364 -9.964 38.521 1.00 62.69 99 GLY A O 1
ATOM 811 N N . GLY A 1 100 ? -17.121 -10.024 38.596 1.00 58.50 100 GLY A N 1
ATOM 812 C CA . GLY A 1 100 ? -16.946 -10.977 37.509 1.00 58.50 100 GLY A CA 1
ATOM 813 C C . GLY A 1 100 ? -17.287 -12.384 37.983 1.00 58.50 100 GLY A C 1
ATOM 814 O O . GLY A 1 100 ? -16.664 -12.924 38.892 1.00 58.50 100 GLY A O 1
ATOM 815 N N . ARG A 1 101 ? -18.297 -13.003 37.367 1.00 64.06 101 ARG A N 1
ATOM 816 C CA . ARG A 1 101 ? -18.617 -14.413 37.612 1.00 64.06 101 ARG A CA 1
ATOM 817 C C . ARG A 1 101 ? -17.366 -15.246 37.310 1.00 64.06 101 ARG A C 1
ATOM 819 O O . ARG A 1 101 ? -16.877 -15.184 36.183 1.00 64.06 101 ARG A O 1
ATOM 826 N N . ALA A 1 102 ? -16.885 -16.011 38.295 1.00 62.69 102 ALA A N 1
ATOM 827 C CA . ALA A 1 102 ? -15.679 -16.829 38.171 1.00 62.69 102 ALA A CA 1
ATOM 828 C C . ALA A 1 102 ? -15.666 -17.624 36.847 1.00 62.69 102 ALA A C 1
ATOM 830 O O . ALA A 1 102 ? -16.733 -18.084 36.404 1.00 62.69 102 ALA A O 1
ATOM 831 N N . PRO A 1 103 ? -14.497 -17.794 36.198 1.00 67.56 103 PRO A N 1
ATOM 832 C CA . PRO A 1 103 ? -14.406 -18.520 34.940 1.00 67.56 103 PRO A CA 1
ATOM 833 C C . PRO A 1 103 ? -15.042 -19.909 35.076 1.00 67.56 103 PRO A C 1
ATOM 835 O O . PRO A 1 103 ? -14.557 -20.754 35.822 1.00 67.56 103 PRO A O 1
ATOM 838 N N . LYS A 1 104 ? -16.152 -20.157 34.364 1.00 75.25 104 LYS A N 1
ATOM 839 C CA . LYS A 1 104 ? -16.768 -21.495 34.316 1.00 75.25 104 LYS A CA 1
ATOM 840 C C . LYS A 1 104 ? -15.728 -22.507 33.847 1.00 75.25 104 LYS A C 1
ATOM 842 O O . LYS A 1 104 ? -15.089 -22.264 32.816 1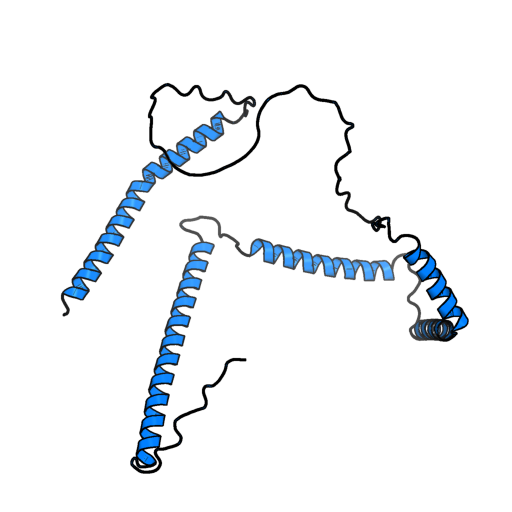.00 75.25 104 LYS A O 1
ATOM 847 N N . THR A 1 105 ? -15.604 -23.616 34.577 1.00 82.38 105 THR A N 1
ATOM 848 C CA . THR A 1 105 ? -14.705 -24.725 34.230 1.00 82.38 105 THR A CA 1
ATOM 849 C C . THR A 1 105 ? -15.022 -25.238 32.823 1.00 82.38 105 THR A C 1
ATOM 851 O O . THR A 1 105 ? -16.157 -25.116 32.348 1.00 82.38 105 THR A O 1
ATOM 854 N N . LEU A 1 106 ? -14.026 -25.789 32.122 1.00 81.50 106 LEU A N 1
ATOM 855 C CA . LEU A 1 106 ? -14.209 -26.290 30.751 1.00 81.50 106 LEU A CA 1
ATOM 856 C C . LEU A 1 106 ? -15.320 -27.345 30.676 1.00 81.50 106 LEU A C 1
ATOM 858 O O . LEU A 1 106 ? -16.182 -27.259 29.805 1.00 81.50 106 LEU A O 1
ATOM 862 N N . GLU A 1 107 ? -15.369 -28.260 31.643 1.00 87.31 107 GLU A N 1
ATOM 863 C CA . GLU A 1 107 ? -16.423 -29.276 31.748 1.00 87.31 107 GLU A CA 1
ATOM 864 C C . GLU A 1 107 ? -17.811 -28.661 31.981 1.00 87.31 107 GLU A C 1
ATOM 866 O O . GLU A 1 107 ? -18.795 -29.063 31.362 1.00 87.31 107 GLU A O 1
ATOM 871 N N . GLN A 1 108 ? -17.912 -27.602 32.789 1.00 91.69 108 GLN A N 1
ATOM 872 C CA . GLN A 1 108 ? -19.181 -26.902 32.992 1.00 91.69 108 GLN A CA 1
ATOM 873 C C . GLN A 1 108 ? -19.631 -26.143 31.736 1.00 91.69 108 GLN A C 1
ATOM 875 O O . GLN A 1 108 ? -20.827 -26.075 31.454 1.00 91.69 108 GLN A O 1
ATOM 880 N N . ARG A 1 109 ? -18.696 -25.584 30.956 1.00 89.12 109 ARG A N 1
ATOM 881 C CA . ARG A 1 109 ? -19.005 -24.970 29.654 1.00 89.12 109 ARG A CA 1
ATOM 882 C C . ARG A 1 109 ? -19.518 -26.010 28.662 1.00 89.12 109 ARG A C 1
ATOM 884 O O . ARG A 1 109 ? -20.531 -25.734 28.026 1.00 89.12 109 ARG A O 1
ATOM 891 N N . LYS A 1 110 ? -18.887 -27.192 28.601 1.00 92.12 110 LYS A N 1
ATOM 892 C CA . LYS A 1 110 ? -19.345 -28.330 27.785 1.00 92.12 110 LYS A CA 1
ATOM 893 C C . LYS A 1 110 ? -20.756 -28.769 28.179 1.00 92.12 110 LYS A C 1
ATOM 895 O O . LYS A 1 110 ? -21.634 -28.822 27.325 1.00 92.12 110 LYS A O 1
ATOM 900 N N . LYS A 1 111 ? -21.015 -28.956 29.477 1.00 94.94 111 LYS A N 1
ATOM 901 C CA . LYS A 1 111 ? -22.346 -29.322 29.989 1.00 94.94 111 LYS A CA 1
ATOM 902 C C . LYS A 1 111 ? -23.416 -28.278 29.649 1.00 94.94 111 LYS A C 1
ATOM 904 O O . LYS A 1 111 ? -24.539 -28.630 29.307 1.00 94.94 111 LYS A O 1
ATOM 909 N N . ILE A 1 112 ? -23.078 -26.984 29.705 1.00 93.12 112 ILE A N 1
ATOM 910 C CA . ILE A 1 112 ? -23.988 -25.906 29.283 1.00 93.12 112 ILE A CA 1
ATOM 911 C C . ILE A 1 112 ? -24.225 -25.951 27.770 1.00 93.12 112 ILE A C 1
ATOM 913 O O . ILE A 1 112 ? -25.372 -25.827 27.349 1.00 93.12 112 ILE A O 1
ATOM 917 N N . SER A 1 113 ? -23.180 -26.118 26.950 1.00 93.50 113 SER A N 1
ATOM 918 C CA . SER A 1 113 ? -23.343 -26.190 25.493 1.00 93.50 113 SER A CA 1
ATOM 919 C C . SER A 1 113 ? -24.156 -27.404 25.069 1.00 93.50 113 SER A C 1
ATOM 921 O O . SER A 1 113 ? -25.014 -27.268 24.209 1.00 93.50 113 SER A O 1
ATOM 923 N N . GLU A 1 114 ? -23.941 -28.553 25.708 1.00 95.50 114 GLU A N 1
ATOM 924 C CA . GLU A 1 114 ? -24.686 -29.783 25.449 1.00 95.50 114 GLU A CA 1
ATOM 925 C C . GLU A 1 114 ? -26.155 -29.629 25.852 1.00 95.50 114 GLU A C 1
ATOM 927 O O . GLU A 1 114 ? -27.041 -29.917 25.056 1.00 95.50 114 GLU A O 1
ATOM 932 N N . ALA A 1 115 ? -26.435 -29.063 27.030 1.00 95.75 115 ALA A N 1
ATOM 933 C CA . ALA A 1 115 ? -27.805 -28.790 27.458 1.00 95.75 115 ALA A CA 1
ATOM 934 C C . ALA A 1 115 ? -28.520 -27.782 26.538 1.00 95.75 115 ALA A C 1
ATOM 936 O O . ALA A 1 115 ? -29.698 -27.953 26.224 1.00 95.75 115 ALA A O 1
ATOM 937 N N . ILE A 1 116 ? -27.825 -26.732 26.081 1.00 94.81 116 ILE A N 1
ATOM 938 C CA . ILE A 1 116 ? -28.371 -25.779 25.104 1.00 94.81 116 ILE A CA 1
ATOM 939 C C . ILE A 1 116 ? -28.606 -26.479 23.761 1.00 94.81 116 ILE A C 1
ATOM 941 O O . ILE A 1 116 ? -29.674 -26.302 23.181 1.00 94.81 116 ILE A O 1
ATOM 945 N N . ALA A 1 117 ? -27.658 -27.286 23.282 1.00 95.31 117 ALA A N 1
ATOM 946 C CA . ALA A 1 117 ? -27.786 -28.038 22.037 1.00 95.31 117 ALA A CA 1
ATOM 947 C C . ALA A 1 117 ? -28.970 -29.012 22.090 1.00 95.31 117 ALA A C 1
ATOM 949 O O . ALA A 1 117 ? -29.797 -28.999 21.186 1.00 95.31 117 ALA A O 1
ATOM 950 N N . ALA A 1 118 ? -29.119 -29.765 23.182 1.00 94.31 118 ALA A N 1
ATOM 951 C CA . ALA A 1 118 ? -30.264 -30.639 23.418 1.00 94.31 118 ALA A CA 1
ATOM 952 C C . ALA A 1 118 ? -31.586 -29.855 23.429 1.00 94.31 118 ALA A C 1
ATOM 954 O O . ALA A 1 118 ? -32.561 -30.273 22.812 1.00 94.31 118 ALA A O 1
ATOM 955 N N . LYS A 1 119 ? -31.610 -28.664 24.047 1.00 95.81 119 LYS A N 1
ATOM 956 C CA . LYS A 1 119 ? -32.785 -27.779 24.025 1.00 95.81 119 LYS A CA 1
ATOM 957 C C . LYS A 1 119 ? -33.139 -27.305 22.610 1.00 95.81 119 LYS A C 1
ATOM 959 O O . LYS A 1 119 ? -34.313 -27.154 22.298 1.00 95.81 119 LYS A O 1
ATOM 964 N N . TRP A 1 120 ? -32.142 -27.051 21.762 1.00 95.19 120 TRP A N 1
ATOM 965 C CA . TRP A 1 120 ? -32.343 -26.666 20.359 1.00 95.19 120 TRP A CA 1
ATOM 966 C C . TRP A 1 120 ? -32.633 -27.848 19.426 1.00 95.19 120 TRP A C 1
ATOM 968 O O . TRP A 1 120 ? -33.151 -27.624 18.331 1.00 95.19 120 TRP A O 1
ATOM 978 N N . ALA A 1 121 ? -32.315 -29.075 19.842 1.00 93.88 121 ALA A N 1
ATOM 979 C CA . ALA A 1 121 ? -32.632 -30.296 19.110 1.00 93.88 121 ALA A CA 1
ATOM 980 C C . ALA A 1 121 ? -34.129 -30.645 19.168 1.00 93.88 121 ALA A C 1
ATOM 982 O O . ALA A 1 121 ? -34.614 -31.320 18.265 1.00 93.88 121 ALA A O 1
ATOM 983 N N . ASP A 1 122 ? -34.866 -30.159 20.176 1.00 94.50 122 ASP A N 1
ATOM 984 C CA . ASP A 1 122 ? -36.327 -30.277 20.232 1.00 94.50 122 ASP A CA 1
ATOM 985 C C . ASP A 1 122 ? -36.995 -29.377 19.164 1.00 94.50 122 ASP A C 1
ATOM 987 O O . ASP A 1 122 ? -36.929 -28.139 19.268 1.00 94.50 122 ASP A O 1
ATOM 991 N N . PRO A 1 123 ? -37.669 -29.960 18.150 1.00 92.81 123 PRO A N 1
ATOM 992 C CA . PRO A 1 123 ? -38.333 -29.196 17.099 1.00 92.81 123 PRO A CA 1
ATOM 993 C C . PRO A 1 123 ? -39.444 -28.286 17.647 1.00 92.81 123 PRO A C 1
ATOM 995 O O . PRO A 1 123 ? -39.586 -27.153 17.189 1.00 92.81 123 PRO A O 1
ATOM 998 N N . ALA A 1 124 ? -40.168 -28.700 18.693 1.00 92.69 124 ALA A N 1
ATOM 999 C CA . ALA A 1 124 ? -41.273 -27.917 19.245 1.00 92.69 124 ALA A CA 1
ATOM 1000 C C . ALA A 1 124 ? -40.798 -26.639 19.963 1.00 92.69 124 ALA A C 1
ATOM 1002 O O . ALA A 1 124 ? -41.466 -25.596 19.924 1.00 92.69 124 ALA A O 1
ATOM 1003 N N . TYR A 1 125 ? -39.641 -26.689 20.633 1.00 94.88 125 TYR A N 1
ATOM 1004 C CA . TYR A 1 125 ? -39.000 -25.502 21.201 1.00 94.88 125 TYR A CA 1
ATOM 1005 C C . TYR A 1 125 ? -38.430 -24.600 20.103 1.00 94.88 125 TYR A C 1
ATOM 1007 O O . TYR A 1 125 ? -38.666 -23.386 20.111 1.00 94.88 125 TYR A O 1
ATOM 1015 N N . ARG A 1 126 ? -37.711 -25.193 19.145 1.00 94.38 126 ARG A N 1
ATOM 1016 C CA . ARG A 1 126 ? -37.078 -24.490 18.027 1.00 94.38 126 ARG A CA 1
ATOM 1017 C C . ARG A 1 126 ? -38.098 -23.670 17.233 1.00 94.38 126 ARG A C 1
ATOM 1019 O O . ARG A 1 126 ? -37.920 -22.459 17.084 1.00 94.38 126 ARG A O 1
ATOM 1026 N N . ASP A 1 127 ? -39.197 -24.286 16.811 1.00 93.19 127 ASP A N 1
ATOM 1027 C CA . ASP A 1 127 ? -40.234 -23.640 15.999 1.00 93.19 127 ASP A CA 1
ATOM 1028 C C . ASP A 1 127 ? -40.940 -22.508 16.746 1.00 93.19 127 ASP A C 1
ATOM 1030 O O . ASP A 1 127 ? -41.273 -21.475 16.160 1.00 93.19 127 ASP A O 1
ATOM 1034 N N . ARG A 1 128 ? -41.100 -22.636 18.067 1.00 93.62 128 ARG A N 1
ATOM 1035 C CA . ARG A 1 128 ? -41.649 -21.576 18.923 1.00 93.62 128 ARG A CA 1
ATOM 1036 C C . ARG A 1 128 ? -40.731 -20.360 18.981 1.00 93.62 128 ARG A C 1
ATOM 1038 O O . ARG A 1 128 ? -41.214 -19.228 18.904 1.00 93.62 128 ARG A O 1
ATOM 1045 N N . VAL A 1 129 ? -39.419 -20.579 19.101 1.00 93.50 129 VAL A N 1
ATOM 1046 C CA . VAL A 1 129 ? -38.423 -19.499 19.087 1.00 93.50 129 VAL A CA 1
ATOM 1047 C C . VAL A 1 129 ? -38.393 -18.829 17.718 1.00 93.50 129 VAL A C 1
ATOM 1049 O O . VAL A 1 129 ? -38.518 -17.606 17.660 1.00 93.50 129 VAL A O 1
ATOM 1052 N N . TYR A 1 130 ? -38.319 -19.598 16.627 1.00 89.56 130 TYR A N 1
ATOM 1053 C CA . TYR A 1 130 ? -38.358 -19.041 15.271 1.00 89.56 130 TYR A CA 1
ATOM 1054 C C . TYR A 1 130 ? -39.657 -18.286 14.995 1.00 89.56 130 TYR A C 1
ATOM 1056 O O . TYR A 1 130 ? -39.603 -17.166 14.500 1.00 89.56 130 TYR A O 1
ATOM 1064 N N . SER A 1 131 ? -40.810 -18.812 15.409 1.00 87.81 131 SER A N 1
ATOM 1065 C CA . SER A 1 131 ? -42.098 -18.117 15.301 1.00 87.81 131 SER A CA 1
ATOM 1066 C C . SER A 1 131 ? -42.121 -16.818 16.110 1.00 87.81 131 SER A C 1
ATOM 1068 O O . SER A 1 131 ? -42.641 -15.805 15.650 1.00 87.81 131 SER A O 1
ATOM 1070 N N . GLY A 1 132 ? -41.544 -16.808 17.315 1.00 88.38 132 GLY A N 1
ATOM 1071 C CA . GLY A 1 132 ? -41.420 -15.604 18.139 1.00 88.38 132 GLY A CA 1
ATOM 1072 C C . GLY A 1 132 ? -40.468 -14.562 17.5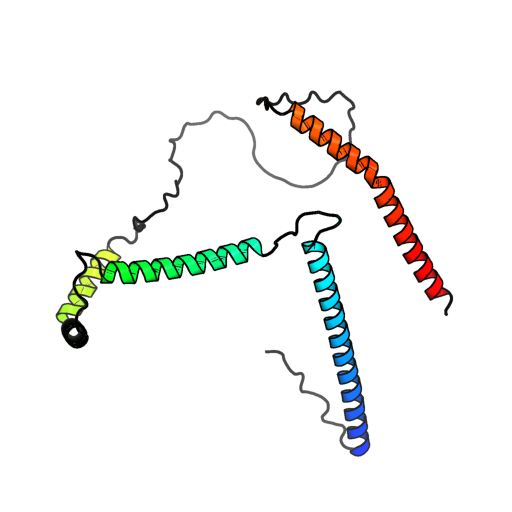43 1.00 88.38 132 GLY A C 1
ATOM 1073 O O . GLY A 1 132 ? -40.748 -13.362 17.598 1.00 88.38 132 GLY A O 1
ATOM 1074 N N . MET A 1 133 ? -39.361 -15.002 16.939 1.00 87.44 133 MET A N 1
ATOM 1075 C CA . MET A 1 133 ? -38.448 -14.120 16.209 1.00 87.44 133 MET A CA 1
ATOM 1076 C C . MET A 1 133 ? -39.111 -13.574 14.944 1.00 87.44 133 MET A C 1
ATOM 1078 O O . MET A 1 133 ? -39.118 -12.363 14.756 1.00 87.44 133 MET A O 1
ATOM 1082 N N . ALA A 1 134 ? -39.772 -14.418 14.151 1.00 84.38 134 ALA A N 1
ATOM 1083 C CA . ALA A 1 134 ? -40.521 -14.021 12.962 1.00 84.38 134 ALA A CA 1
ATOM 1084 C C . ALA A 1 134 ? -41.659 -13.043 13.290 1.00 84.38 134 ALA A C 1
ATOM 1086 O O . ALA A 1 134 ? -41.861 -12.080 12.561 1.00 84.38 134 ALA A O 1
ATOM 1087 N N . LYS A 1 135 ? -42.351 -13.200 14.426 1.00 84.56 135 LYS A N 1
ATOM 1088 C CA . LYS A 1 135 ? -43.355 -12.229 14.898 1.00 84.56 135 LYS A CA 1
ATOM 1089 C C . LYS A 1 135 ? -42.751 -10.860 15.223 1.00 84.56 135 LYS A C 1
ATOM 1091 O O . LYS A 1 135 ? -43.397 -9.851 14.971 1.00 84.56 135 LYS A O 1
ATOM 1096 N N . ARG A 1 136 ? -41.527 -10.801 15.760 1.00 77.56 136 ARG A N 1
ATOM 1097 C CA . ARG A 1 136 ? -40.830 -9.530 16.051 1.00 77.56 136 ARG A CA 1
ATOM 1098 C C . ARG A 1 136 ? -40.177 -8.904 14.821 1.00 77.56 136 ARG A C 1
ATOM 1100 O O . ARG A 1 136 ? -40.169 -7.684 14.696 1.00 77.56 136 ARG A O 1
ATOM 1107 N N . CYS A 1 137 ? -39.648 -9.727 13.924 1.00 68.69 137 CYS A N 1
ATOM 1108 C CA . CYS A 1 137 ? -39.010 -9.281 12.688 1.00 68.69 137 CYS A CA 1
ATOM 1109 C C . CYS A 1 137 ? -40.037 -8.954 11.589 1.00 68.69 137 CYS A C 1
ATOM 1111 O O . CYS A 1 137 ? -39.796 -8.072 10.778 1.00 68.69 137 CYS A O 1
ATOM 1113 N N . GLY A 1 138 ? -41.197 -9.614 11.584 1.00 59.22 138 GLY A N 1
ATOM 1114 C CA . GLY A 1 138 ? -42.238 -9.471 10.561 1.00 59.22 138 GLY A CA 1
ATOM 1115 C C . GLY A 1 138 ? -43.300 -8.403 10.841 1.00 59.22 138 GLY A C 1
ATOM 1116 O O . GLY A 1 138 ? -44.066 -8.075 9.942 1.00 59.22 138 GLY A O 1
ATOM 1117 N N . LYS A 1 139 ? -43.373 -7.831 12.054 1.00 55.59 139 LYS A N 1
ATOM 1118 C CA . LYS A 1 139 ? -44.372 -6.793 12.400 1.00 55.59 139 LYS A CA 1
ATOM 1119 C C . LYS A 1 139 ? -43.908 -5.356 12.118 1.00 55.59 139 LYS A C 1
ATOM 1121 O O . LYS A 1 139 ? -44.674 -4.420 12.310 1.00 55.59 139 LYS A O 1
ATOM 1126 N N . ASN A 1 140 ? -42.682 -5.169 11.633 1.00 50.09 140 ASN A N 1
ATOM 1127 C CA . ASN A 1 140 ? -42.137 -3.852 11.311 1.00 50.09 140 ASN A CA 1
ATOM 1128 C C . ASN A 1 140 ? -41.280 -3.939 10.044 1.00 50.09 140 ASN A C 1
ATOM 1130 O O . ASN A 1 140 ? -40.060 -3.832 10.091 1.00 50.09 140 ASN A O 1
ATOM 1134 N N . SER A 1 141 ? -41.952 -4.127 8.907 1.00 49.91 141 SER A N 1
ATOM 1135 C CA . SER A 1 141 ? -41.391 -3.902 7.570 1.00 49.91 141 SER A CA 1
ATOM 1136 C C . SER A 1 141 ? -41.628 -2.475 7.047 1.00 49.91 141 SER A C 1
ATOM 1138 O O . SER A 1 141 ? -41.260 -2.184 5.915 1.00 49.91 141 SER A O 1
ATOM 1140 N N . SER A 1 142 ? -42.207 -1.565 7.845 1.00 48.00 142 SER A N 1
ATOM 1141 C CA . SER A 1 142 ? -42.463 -0.173 7.426 1.00 48.00 142 SER A CA 1
ATOM 1142 C C . SER A 1 142 ? -41.935 0.908 8.373 1.00 48.00 142 SER A C 1
ATOM 1144 O O . SER A 1 142 ? -42.163 2.089 8.129 1.00 48.00 142 SER A O 1
ATOM 1146 N N . VAL A 1 143 ? -41.231 0.545 9.447 1.00 47.00 143 VAL A N 1
ATOM 1147 C CA . VAL A 1 143 ? -40.519 1.520 10.280 1.00 47.00 143 VAL A CA 1
ATOM 1148 C C . VAL A 1 143 ? -39.127 0.975 10.519 1.00 47.00 143 VAL A C 1
ATOM 1150 O O . VAL A 1 143 ? -38.957 0.003 11.255 1.00 47.00 143 VAL A O 1
ATOM 1153 N N . THR A 1 144 ? -38.156 1.597 9.853 1.00 46.00 144 THR A N 1
ATOM 1154 C CA . THR A 1 144 ? -36.722 1.485 10.110 1.00 46.00 144 THR A CA 1
ATOM 1155 C C . THR A 1 144 ? -36.490 1.496 11.617 1.00 46.00 144 THR A C 1
ATOM 1157 O O . THR A 1 144 ? -36.579 2.531 12.273 1.00 46.00 144 THR A O 1
ATOM 1160 N N . ARG A 1 145 ? -36.265 0.314 12.192 1.00 50.47 145 ARG A N 1
ATOM 1161 C CA . ARG A 1 145 ? -35.780 0.179 13.561 1.00 50.47 145 ARG A CA 1
ATOM 1162 C C . ARG A 1 145 ? -34.293 0.474 13.499 1.00 50.47 145 ARG A C 1
ATOM 1164 O O . ARG A 1 145 ? -33.501 -0.430 13.250 1.00 50.47 145 ARG A O 1
ATOM 1171 N N . ASP A 1 146 ? -33.947 1.743 13.672 1.00 47.09 146 ASP A N 1
ATOM 1172 C CA . ASP A 1 146 ? -32.574 2.116 13.982 1.00 47.09 146 ASP A CA 1
ATOM 1173 C C . ASP A 1 146 ? -32.193 1.442 15.311 1.00 47.09 146 ASP A C 1
ATOM 1175 O O . ASP A 1 146 ? -32.936 1.572 16.293 1.00 47.09 146 ASP A O 1
ATOM 1179 N N . PRO A 1 147 ? -31.083 0.687 15.381 1.00 49.69 147 PRO A N 1
ATOM 1180 C CA . PRO A 1 147 ? -30.525 0.310 16.663 1.00 49.69 147 PRO A CA 1
ATOM 1181 C C . PRO A 1 147 ? -30.096 1.603 17.357 1.00 49.69 147 PRO A C 1
ATOM 1183 O O . PRO A 1 147 ? -29.251 2.343 16.858 1.00 49.69 147 PRO A O 1
ATOM 1186 N N . GLU A 1 148 ? -30.713 1.885 18.500 1.00 47.72 148 GLU A N 1
ATOM 1187 C CA . GLU A 1 148 ? -30.446 3.028 19.372 1.00 47.72 148 GLU A CA 1
ATOM 1188 C C . GLU A 1 148 ? -29.059 2.900 20.030 1.00 47.72 148 GLU A C 1
ATOM 1190 O O . GLU A 1 148 ? -28.912 2.759 21.236 1.00 47.72 148 GLU A O 1
ATOM 1195 N N . TRP A 1 149 ? -28.016 2.913 19.206 1.00 43.81 149 TRP A N 1
ATOM 1196 C CA . TRP A 1 149 ? -26.631 3.140 19.580 1.00 43.81 149 TRP A CA 1
ATOM 1197 C C . TRP A 1 149 ? -26.016 4.071 18.536 1.00 43.81 149 TRP A C 1
ATOM 1199 O O . TRP A 1 149 ? -25.348 3.651 17.600 1.00 43.81 149 TRP A O 1
ATOM 1209 N N . GLY A 1 150 ? -26.282 5.366 18.727 1.00 46.03 150 GLY A N 1
ATOM 1210 C CA . GLY A 1 150 ? -25.409 6.460 18.305 1.00 46.03 150 GLY A CA 1
ATOM 1211 C C . GLY A 1 150 ? -25.228 6.685 16.803 1.00 46.03 150 GLY A C 1
ATOM 1212 O O . GLY A 1 150 ? -24.244 6.251 16.224 1.00 46.03 150 GLY A O 1
ATOM 1213 N N . THR A 1 151 ? -26.091 7.508 16.205 1.00 37.22 151 THR A N 1
ATOM 1214 C CA . THR A 1 151 ? -25.707 8.648 15.340 1.00 37.22 151 THR A CA 1
ATOM 1215 C C . THR A 1 151 ? -26.979 9.376 14.908 1.00 37.22 151 THR A C 1
ATOM 1217 O O . THR A 1 151 ? -27.647 8.999 13.953 1.00 37.22 151 THR A O 1
ATOM 1220 N N . LYS A 1 152 ? -27.346 10.448 15.621 1.00 39.09 152 LYS A N 1
ATOM 1221 C CA . LYS A 1 152 ? -28.447 11.322 15.197 1.00 39.09 152 LYS A CA 1
ATOM 1222 C C . LYS A 1 152 ? -28.035 12.070 13.925 1.00 39.09 152 LYS A C 1
ATOM 1224 O O . LYS A 1 152 ? -27.462 13.154 14.007 1.00 39.09 152 LYS A O 1
ATOM 1229 N N . LYS A 1 153 ? -28.339 11.521 12.748 1.00 39.78 153 LYS A N 1
ATOM 1230 C CA . LYS A 1 153 ? -28.476 12.332 11.534 1.00 39.78 153 LYS A CA 1
ATOM 1231 C C . LYS A 1 153 ? -29.785 13.109 11.659 1.00 39.78 153 LYS A C 1
ATOM 1233 O O . LYS A 1 153 ? -30.859 12.519 11.707 1.00 39.78 153 LYS A O 1
ATOM 1238 N N . LYS A 1 154 ? -29.693 14.435 11.780 1.00 41.94 154 LYS A N 1
ATOM 1239 C CA . LYS A 1 154 ? -30.854 15.319 11.641 1.00 41.94 154 LYS A CA 1
ATOM 1240 C C . LYS A 1 154 ? -31.332 15.245 10.191 1.00 41.94 154 LYS A C 1
ATOM 1242 O O . LYS A 1 154 ? -30.666 15.774 9.308 1.00 41.94 154 LYS A O 1
ATOM 1247 N N . GLU A 1 155 ? -32.466 14.598 9.966 1.00 41.12 155 GLU A N 1
ATOM 1248 C CA . GLU A 1 155 ? -33.289 14.818 8.775 1.00 41.12 155 GLU A CA 1
ATOM 1249 C C . GLU A 1 155 ? -34.151 16.083 8.986 1.00 41.12 155 GLU A C 1
ATOM 1251 O O . GLU A 1 155 ? -34.522 16.388 10.126 1.00 41.12 155 GLU A O 1
ATOM 1256 N N . PRO A 1 156 ? -34.413 16.861 7.923 1.00 42.91 156 PRO A N 1
ATOM 1257 C CA . PRO A 1 156 ? -34.932 18.220 8.011 1.00 42.91 156 PRO A CA 1
ATOM 1258 C C . PRO A 1 156 ? -36.412 18.267 8.408 1.00 42.91 156 PRO A C 1
ATOM 1260 O O . PRO A 1 156 ? -37.262 17.541 7.894 1.00 42.91 156 PRO A O 1
ATOM 1263 N N . GLU A 1 157 ? -36.713 19.177 9.328 1.00 40.06 157 GLU A N 1
ATOM 1264 C CA . GLU A 1 157 ? -38.050 19.463 9.831 1.00 40.06 157 GLU A CA 1
ATOM 1265 C C . GLU A 1 157 ? -38.948 20.042 8.723 1.00 40.06 157 GLU A C 1
ATOM 1267 O O . GLU A 1 157 ? -38.590 20.989 8.020 1.00 40.06 157 GLU A O 1
ATOM 1272 N N . LYS A 1 158 ? -40.130 19.442 8.558 1.00 37.94 158 LYS A N 1
ATOM 1273 C CA . LYS A 1 158 ? -41.148 19.841 7.582 1.00 37.94 158 LYS A CA 1
ATOM 1274 C C . LYS A 1 158 ? -41.804 21.155 8.017 1.00 37.94 158 LYS A C 1
ATOM 1276 O O . LYS A 1 158 ? -42.552 21.173 8.992 1.00 37.94 158 LYS A O 1
ATOM 1281 N N . VAL A 1 159 ? -41.594 22.231 7.260 1.00 42.84 159 VAL A N 1
ATOM 1282 C CA . VAL A 1 159 ? -42.332 23.498 7.416 1.00 42.84 159 VAL A CA 1
ATOM 1283 C C . VAL A 1 159 ? -43.581 23.497 6.518 1.00 42.84 159 VAL A C 1
ATOM 1285 O O . VAL A 1 159 ? -43.554 23.009 5.390 1.00 42.84 159 VAL A O 1
ATOM 1288 N N . LYS A 1 160 ? -44.696 24.008 7.060 1.00 39.09 160 LYS A N 1
ATOM 1289 C CA . LYS A 1 160 ? -46.041 24.104 6.451 1.00 39.09 160 LYS A CA 1
ATOM 1290 C C . LYS A 1 160 ? -46.085 25.078 5.249 1.00 39.09 160 LYS A C 1
ATOM 1292 O O . LYS A 1 160 ? -45.266 25.992 5.198 1.00 39.09 160 LYS A O 1
ATOM 1297 N N . PRO A 1 161 ? -47.047 24.941 4.310 1.00 33.31 161 PRO A N 1
ATOM 1298 C CA . PRO A 1 161 ? -47.059 25.717 3.071 1.00 33.31 161 PRO A CA 1
ATOM 1299 C C . PRO A 1 161 ? -47.665 27.115 3.268 1.00 33.31 161 PRO A C 1
ATOM 1301 O O . PRO A 1 161 ? -48.776 27.248 3.779 1.00 33.31 161 PRO A O 1
ATOM 1304 N N . VAL A 1 162 ? -46.967 28.149 2.795 1.00 34.69 162 VAL A N 1
ATOM 1305 C CA . VAL A 1 162 ? -47.508 29.504 2.590 1.00 34.69 162 VAL A CA 1
ATOM 1306 C C . VAL A 1 162 ? -47.630 29.731 1.081 1.00 34.69 162 VAL A C 1
ATOM 1308 O O . VAL A 1 162 ? -46.695 29.443 0.334 1.00 34.69 162 VAL A O 1
ATOM 1311 N N . LYS A 1 163 ? -48.813 30.163 0.626 1.00 37.00 163 LYS A N 1
ATOM 1312 C CA . LYS A 1 163 ? -49.124 30.433 -0.787 1.00 37.00 163 LYS A CA 1
ATOM 1313 C C . LYS A 1 163 ? -48.512 31.766 -1.251 1.00 37.00 163 LYS A C 1
ATOM 1315 O O . LYS A 1 163 ? -48.287 32.666 -0.451 1.00 37.00 163 LYS A O 1
ATOM 1320 N N . MET A 1 164 ? -48.247 31.805 -2.554 1.00 30.05 164 MET A N 1
ATOM 1321 C CA . MET A 1 164 ? -47.352 32.681 -3.318 1.00 30.05 164 MET A CA 1
ATOM 1322 C C . MET A 1 164 ? -47.843 34.122 -3.515 1.00 30.05 164 MET A C 1
ATOM 1324 O O . MET A 1 164 ? -49.047 34.345 -3.610 1.00 30.05 164 MET A O 1
ATOM 1328 N N . THR A 1 165 ? -46.896 35.032 -3.771 1.00 26.50 165 THR A N 1
ATOM 1329 C CA . THR A 1 165 ? -47.029 36.069 -4.811 1.00 26.50 165 THR A CA 1
ATOM 1330 C C . THR A 1 165 ? -45.731 36.178 -5.621 1.00 26.50 165 THR A C 1
ATOM 1332 O O . THR A 1 165 ? -44.699 36.647 -5.151 1.00 26.50 165 THR A O 1
ATOM 1335 N N . ASP A 1 166 ? -45.821 35.615 -6.823 1.00 31.47 166 ASP A N 1
ATOM 1336 C CA . ASP A 1 166 ? -45.253 35.978 -8.124 1.00 31.47 166 ASP A CA 1
ATOM 1337 C C . ASP A 1 166 ? -43.977 36.829 -8.188 1.00 31.47 166 ASP A C 1
ATOM 1339 O O . ASP A 1 166 ? -43.947 38.014 -7.865 1.00 31.47 166 ASP A O 1
ATOM 1343 N N . GLY A 1 167 ? -42.928 36.224 -8.747 1.00 34.62 167 GLY A N 1
ATOM 1344 C CA . GLY A 1 167 ? -41.647 36.886 -8.965 1.00 34.62 167 GLY A CA 1
ATOM 1345 C C . GLY A 1 167 ? -40.692 36.110 -9.863 1.00 34.62 167 GLY A C 1
ATOM 1346 O O . GLY A 1 167 ? -39.548 35.900 -9.495 1.00 34.62 167 GLY A O 1
ATOM 1347 N N . LEU A 1 168 ? -41.199 35.707 -11.029 1.00 31.05 168 LEU A N 1
ATOM 1348 C CA . LEU A 1 168 ? -40.486 35.625 -12.305 1.00 31.05 168 LEU A CA 1
ATOM 1349 C C . LEU A 1 168 ? -39.261 34.678 -12.456 1.00 31.05 168 LEU A C 1
ATOM 1351 O O . LEU A 1 168 ? -38.149 34.938 -12.016 1.00 31.05 168 LEU A O 1
ATOM 1355 N N . TYR A 1 169 ? -39.536 33.676 -13.297 1.00 31.42 169 TYR A N 1
ATOM 1356 C CA . TYR A 1 169 ? -38.728 32.980 -14.305 1.00 31.42 169 TYR A CA 1
ATOM 1357 C C . TYR A 1 169 ? -37.680 31.923 -13.935 1.00 31.42 169 TYR A C 1
ATOM 1359 O O . TYR A 1 169 ? -36.938 31.937 -12.962 1.00 31.42 169 TYR A O 1
ATOM 1367 N N . ASN A 1 170 ? -37.710 30.946 -14.831 1.00 30.59 170 ASN A N 1
ATOM 1368 C CA . ASN A 1 170 ? -37.250 29.586 -14.751 1.00 30.59 170 ASN A CA 1
ATOM 1369 C C . ASN A 1 170 ? -36.129 29.411 -15.787 1.00 30.59 170 ASN A C 1
ATOM 1371 O O . ASN A 1 170 ? -36.250 29.909 -16.901 1.00 30.59 170 ASN A O 1
ATOM 1375 N N . VAL A 1 171 ? -35.123 28.620 -15.416 1.00 31.53 171 VAL A N 1
ATOM 1376 C CA . VAL A 1 171 ? -34.457 27.598 -16.240 1.00 31.53 171 VAL A CA 1
ATOM 1377 C C . VAL A 1 171 ? -33.657 27.973 -17.509 1.00 31.53 171 VAL A C 1
ATOM 1379 O O . VAL A 1 171 ? -34.121 28.592 -18.456 1.00 31.53 171 VAL A O 1
ATOM 1382 N N . LYS A 1 172 ? -32.490 27.308 -17.541 1.00 29.12 172 LYS A N 1
ATOM 1383 C CA . LYS A 1 172 ? -31.696 26.786 -18.670 1.00 29.12 172 LYS A CA 1
ATOM 1384 C C . LYS A 1 172 ? -30.513 27.603 -19.193 1.00 29.12 172 LYS A C 1
ATOM 1386 O O . LYS A 1 172 ? -30.595 28.441 -20.078 1.00 29.12 172 LYS A O 1
ATOM 1391 N N . ILE A 1 173 ? -29.366 27.142 -18.703 1.00 36.47 173 ILE A N 1
ATOM 1392 C CA . ILE A 1 173 ? -28.100 26.930 -19.407 1.00 36.47 173 ILE A CA 1
ATOM 1393 C C . ILE A 1 173 ? -28.323 26.546 -20.883 1.00 36.47 173 ILE A C 1
ATOM 1395 O O . ILE A 1 173 ? -28.907 25.497 -21.156 1.00 36.47 173 ILE A O 1
ATOM 1399 N N . SER A 1 174 ? -27.772 27.337 -21.810 1.00 28.75 174 SER A N 1
ATOM 1400 C CA . SER A 1 174 ? -27.153 26.846 -23.049 1.00 28.75 174 SER A CA 1
ATOM 1401 C C . SER A 1 174 ? -26.320 27.936 -23.744 1.00 28.75 174 SER A C 1
ATOM 1403 O O . SER A 1 174 ? -26.752 29.077 -23.861 1.00 28.75 174 SER A O 1
ATOM 1405 N N . SER A 1 175 ? -25.154 27.506 -24.241 1.00 31.89 175 SER A N 1
ATOM 1406 C CA . SER A 1 175 ? -24.348 28.045 -25.353 1.00 31.89 175 SER A CA 1
ATOM 1407 C C . SER A 1 175 ? -23.716 29.448 -25.267 1.00 31.89 175 SER A C 1
ATOM 1409 O O . SER A 1 175 ? -24.318 30.404 -25.728 1.00 31.89 175 SER A O 1
ATOM 1411 N N . GLN A 1 176 ? -22.442 29.480 -24.826 1.00 31.45 176 GLN A N 1
ATOM 1412 C CA . GLN A 1 176 ? -21.252 30.103 -25.474 1.00 31.45 176 GLN A CA 1
ATOM 1413 C C . GLN A 1 176 ? -21.382 31.573 -26.011 1.00 31.45 176 GLN A C 1
ATOM 1415 O O . GLN A 1 176 ? -22.344 32.265 -25.727 1.00 31.45 176 GLN A O 1
ATOM 1420 N N . PRO A 1 177 ? -20.344 32.187 -26.613 1.00 44.34 177 PRO A N 1
ATOM 1421 C CA . PRO A 1 177 ? -19.426 33.099 -25.928 1.00 44.34 177 PRO A CA 1
ATOM 1422 C C . PRO A 1 177 ? -19.430 34.516 -26.539 1.00 44.34 177 PRO A C 1
ATOM 1424 O O . PRO A 1 177 ? -19.368 34.661 -27.756 1.00 44.34 177 PRO A O 1
ATOM 1427 N N . THR A 1 178 ? -19.354 35.592 -25.747 1.00 30.31 178 THR A N 1
ATOM 1428 C CA . THR A 1 178 ? -19.065 36.922 -26.325 1.00 30.31 178 THR A CA 1
ATOM 1429 C C . THR A 1 178 ? -18.138 37.771 -25.471 1.00 30.31 178 THR A C 1
ATOM 1431 O O . THR A 1 178 ? -18.296 37.925 -24.263 1.00 30.31 178 THR A O 1
ATOM 1434 N N . LYS A 1 179 ? -17.146 38.305 -26.177 1.00 34.47 179 LYS A N 1
ATOM 1435 C CA . LYS A 1 179 ? -15.992 39.077 -25.739 1.00 34.47 179 LYS A CA 1
ATOM 1436 C C . LYS A 1 179 ? -16.359 40.422 -25.101 1.00 34.47 179 LYS A C 1
ATOM 1438 O O . LYS A 1 179 ? -17.277 41.100 -25.546 1.00 34.47 179 LYS A O 1
ATOM 1443 N N . SER A 1 180 ? -15.477 40.813 -24.177 1.00 40.81 180 SER A N 1
ATOM 1444 C CA . SER A 1 180 ? -14.991 42.167 -23.865 1.00 40.81 180 SER A CA 1
ATOM 1445 C C . SER A 1 180 ? -15.994 43.268 -23.513 1.00 40.81 180 SER A C 1
ATOM 1447 O O . SER A 1 180 ? -16.795 43.676 -24.346 1.00 40.81 180 SER A O 1
ATOM 1449 N N . LYS A 1 181 ? -15.760 43.896 -22.353 1.00 33.94 181 LYS A N 1
ATOM 1450 C CA . LYS A 1 181 ? -15.538 45.348 -22.234 1.00 33.94 181 LYS A CA 1
ATOM 1451 C C . LYS A 1 181 ? -14.867 45.659 -20.894 1.00 33.94 181 LYS A C 1
ATOM 1453 O O . LYS A 1 181 ? -15.441 45.478 -19.827 1.00 33.94 181 LYS A O 1
ATOM 1458 N N . THR A 1 182 ? -13.625 46.116 -20.978 1.00 41.94 182 THR A N 1
ATOM 1459 C CA . THR A 1 182 ? -12.941 46.896 -19.949 1.00 41.94 182 THR A CA 1
ATOM 1460 C C . THR A 1 182 ? -13.749 48.158 -19.664 1.00 41.94 182 THR A C 1
ATOM 1462 O O . THR A 1 182 ? -13.877 49.011 -20.538 1.00 41.94 182 THR A O 1
ATOM 1465 N N . SER A 1 183 ? -14.261 48.293 -18.442 1.00 43.38 183 SER A N 1
ATOM 1466 C CA . SER A 1 183 ? -14.624 49.590 -17.875 1.00 43.38 183 SER A CA 1
ATOM 1467 C C . SER A 1 183 ? -13.737 49.846 -16.663 1.00 43.38 183 SER A C 1
ATOM 1469 O O . SER A 1 183 ? -13.917 49.264 -15.592 1.00 43.38 183 SER A O 1
ATOM 1471 N N . SER A 1 184 ? -12.745 50.701 -16.876 1.00 49.03 184 SER A N 1
ATOM 1472 C CA . SER A 1 184 ? -11.935 51.347 -15.856 1.00 49.03 184 SER A CA 1
ATOM 1473 C C . SER A 1 184 ? -12.820 52.247 -14.992 1.00 49.03 184 SER A C 1
ATOM 1475 O O . SER A 1 184 ? -13.250 53.314 -15.422 1.00 49.03 184 SER A O 1
ATOM 1477 N N . GLY A 1 185 ? -13.079 51.810 -13.767 1.00 47.84 185 GLY A N 1
ATOM 1478 C CA . GLY A 1 185 ? -13.640 52.614 -12.688 1.00 47.84 185 GLY A CA 1
ATOM 1479 C C . GLY A 1 185 ? -13.188 52.014 -11.356 1.00 47.84 185 GLY A C 1
ATOM 1480 O O . GLY A 1 185 ? -12.936 50.806 -11.307 1.00 47.84 185 GLY A O 1
ATOM 1481 N N . PRO A 1 186 ? -13.028 52.808 -10.282 1.00 44.31 186 PRO A N 1
ATOM 1482 C CA . PRO A 1 186 ? -12.610 52.268 -8.999 1.00 44.31 186 PRO A CA 1
ATOM 1483 C C . PRO A 1 186 ? -13.696 51.311 -8.507 1.00 44.31 186 PRO A C 1
ATOM 1485 O O . PRO A 1 186 ? -14.805 51.723 -8.163 1.00 44.31 186 PRO A O 1
ATOM 1488 N N . ILE A 1 187 ? -13.381 50.015 -8.507 1.00 50.88 187 ILE A N 1
ATOM 1489 C CA . ILE A 1 187 ? -14.228 48.983 -7.919 1.00 50.88 187 ILE A CA 1
ATOM 1490 C C . ILE A 1 187 ? -14.347 49.341 -6.439 1.00 50.88 187 ILE A C 1
ATOM 1492 O O . ILE A 1 187 ? -13.382 49.214 -5.684 1.00 50.88 187 ILE A O 1
ATOM 1496 N N . LYS A 1 188 ? -15.521 49.826 -6.019 1.00 57.31 188 LYS A N 1
ATOM 1497 C CA . LYS A 1 188 ? -15.844 49.950 -4.597 1.00 57.31 188 LYS A CA 1
ATOM 1498 C C . LYS A 1 188 ? -15.736 48.549 -4.010 1.00 57.31 188 LYS A C 1
ATOM 1500 O O . LYS A 1 188 ? -16.558 47.686 -4.314 1.00 57.31 188 LYS A O 1
ATOM 1505 N N . VAL A 1 189 ? -14.683 48.314 -3.229 1.00 64.06 189 VAL A N 1
ATOM 1506 C CA . VAL A 1 189 ? -14.470 47.037 -2.547 1.00 64.06 189 VAL A CA 1
ATOM 1507 C C . VAL A 1 189 ? -15.714 46.785 -1.693 1.00 64.06 189 VAL A C 1
ATOM 1509 O O . VAL A 1 189 ? -16.068 47.667 -0.905 1.00 64.06 189 VAL A O 1
ATOM 1512 N N . PRO A 1 190 ? -16.410 45.644 -1.845 1.00 59.53 190 PRO A N 1
ATOM 1513 C CA . PRO A 1 190 ? -17.538 45.322 -0.987 1.00 59.53 190 PRO A CA 1
ATOM 1514 C C . PRO A 1 190 ? -17.053 45.380 0.457 1.00 59.53 190 PRO A C 1
ATOM 1516 O O . PRO A 1 190 ? -16.137 44.648 0.837 1.00 59.53 190 PRO A O 1
ATOM 1519 N N . GLN A 1 191 ? -17.609 46.295 1.248 1.00 62.97 191 GLN A N 1
ATOM 1520 C CA . GLN A 1 191 ? -17.224 46.417 2.643 1.00 62.97 191 GLN A CA 1
ATOM 1521 C C . GLN A 1 191 ? -17.590 45.102 3.334 1.00 62.97 191 GLN A C 1
ATOM 1523 O O . GLN A 1 191 ? -18.767 44.752 3.448 1.00 62.97 191 GLN A O 1
ATOM 1528 N N . ALA A 1 192 ? -16.570 44.341 3.736 1.00 63.56 192 ALA A N 1
ATOM 1529 C CA . ALA A 1 192 ? -16.766 43.088 4.442 1.00 63.56 192 ALA A CA 1
ATOM 1530 C C . ALA A 1 192 ? -17.591 43.370 5.704 1.00 63.56 192 ALA A C 1
ATOM 1532 O O . ALA A 1 192 ? -17.220 44.210 6.525 1.00 63.56 192 ALA A O 1
ATOM 1533 N N . ARG A 1 193 ? -18.730 42.680 5.849 1.00 66.25 193 ARG A N 1
ATOM 1534 C CA . ARG A 1 193 ? -19.631 42.843 7.005 1.00 66.25 193 ARG A CA 1
ATOM 1535 C C . ARG A 1 193 ? -18.953 42.467 8.329 1.00 66.25 193 ARG A C 1
ATOM 1537 O O . ARG A 1 193 ? -19.383 42.918 9.382 1.00 66.25 193 ARG A O 1
ATOM 1544 N N . PHE A 1 194 ? -17.891 41.666 8.267 1.00 78.94 194 PHE A N 1
ATOM 1545 C CA . PHE A 1 194 ? -17.097 41.231 9.408 1.00 78.94 194 PHE A CA 1
ATOM 1546 C C . PHE A 1 194 ? -15.715 41.895 9.388 1.00 78.94 194 PHE A C 1
ATOM 1548 O O . PHE A 1 194 ? -14.989 41.796 8.397 1.00 78.94 194 PHE A O 1
ATOM 1555 N N . LYS A 1 195 ? -15.348 42.563 10.486 1.00 81.19 195 LYS A N 1
ATOM 1556 C CA . LYS A 1 195 ? -14.016 43.150 10.676 1.00 81.19 195 LYS A CA 1
ATOM 1557 C C . LYS A 1 195 ? -13.145 42.151 11.430 1.00 81.19 195 LYS A C 1
ATOM 1559 O O . LYS A 1 195 ? -13.352 41.944 12.619 1.00 81.19 195 LYS A O 1
ATOM 1564 N N . ASP A 1 196 ? -12.180 41.550 10.741 1.00 83.25 196 ASP A N 1
ATOM 1565 C CA . ASP A 1 196 ? -11.171 40.704 11.383 1.00 83.25 196 ASP A CA 1
ATOM 1566 C C . ASP A 1 196 ? -10.215 41.587 12.221 1.00 83.25 196 ASP A C 1
ATOM 1568 O O . ASP A 1 196 ? -9.527 42.440 11.642 1.00 83.25 196 ASP A O 1
ATOM 1572 N N . PRO A 1 197 ? -10.132 41.397 13.555 1.00 90.81 197 PRO A N 1
ATOM 1573 C CA . PRO A 1 197 ? -9.227 42.148 14.434 1.00 90.81 197 PRO A CA 1
ATOM 1574 C C . PRO A 1 197 ? -7.747 42.069 14.025 1.00 90.81 197 PRO A C 1
ATOM 1576 O O . PRO A 1 197 ? -6.969 42.985 14.297 1.00 90.81 197 PRO A O 1
ATOM 1579 N N . HIS A 1 198 ? -7.351 41.001 13.328 1.00 88.25 198 HIS A N 1
ATOM 1580 C CA . HIS A 1 198 ? -5.977 40.756 12.890 1.00 88.25 198 HIS A CA 1
ATOM 1581 C C . HIS A 1 198 ? -5.753 41.010 11.396 1.00 88.25 198 HIS A C 1
ATOM 1583 O O . HIS A 1 198 ? -4.668 40.715 10.888 1.00 88.25 198 HIS A O 1
ATOM 1589 N N . ALA A 1 199 ? -6.720 41.599 10.682 1.00 88.06 199 ALA A N 1
ATOM 1590 C CA . ALA A 1 199 ? -6.608 41.861 9.245 1.00 88.06 199 ALA A CA 1
ATOM 1591 C C . ALA A 1 199 ? -5.319 42.614 8.883 1.00 88.06 199 ALA A C 1
ATOM 1593 O O . ALA A 1 199 ? -4.637 42.248 7.930 1.00 88.06 199 ALA A O 1
ATOM 1594 N N . ARG A 1 200 ? -4.940 43.621 9.684 1.00 86.75 200 ARG A N 1
ATOM 1595 C CA . ARG A 1 200 ? -3.706 44.398 9.476 1.00 86.75 200 ARG A CA 1
ATOM 1596 C C . ARG A 1 200 ? -2.454 43.518 9.464 1.00 86.75 200 ARG A C 1
ATOM 1598 O O . ARG A 1 200 ? -1.637 43.635 8.561 1.00 86.75 200 ARG A O 1
ATOM 1605 N N . TYR A 1 201 ? -2.350 42.598 10.421 1.00 93.69 201 TYR A N 1
ATOM 1606 C CA . TYR A 1 201 ? -1.197 41.714 10.574 1.00 93.69 201 TYR A CA 1
ATOM 1607 C C . TYR A 1 201 ? -1.140 40.688 9.438 1.00 93.69 201 TYR A C 1
ATOM 1609 O O . TYR A 1 201 ? -0.094 40.496 8.826 1.00 93.69 201 TYR A O 1
ATOM 1617 N N . LYS A 1 202 ? -2.286 40.093 9.084 1.00 92.75 202 LYS A N 1
ATOM 1618 C CA . LYS A 1 202 ? -2.388 39.161 7.951 1.00 92.75 202 LYS A CA 1
ATOM 1619 C C . LYS A 1 202 ? -2.037 39.836 6.623 1.00 92.75 202 LYS A C 1
ATOM 1621 O O . LYS A 1 202 ? -1.365 39.237 5.792 1.00 92.75 202 LYS A O 1
ATOM 1626 N N . LEU A 1 203 ? -2.457 41.085 6.420 1.00 92.25 203 LEU A N 1
ATOM 1627 C CA . LEU A 1 203 ? -2.126 41.844 5.212 1.00 92.25 203 LEU A CA 1
ATOM 1628 C C . LEU A 1 203 ? -0.639 42.202 5.144 1.00 92.25 203 LEU A C 1
ATOM 1630 O O . LEU A 1 203 ? -0.045 42.051 4.080 1.00 92.25 203 LEU A O 1
ATOM 1634 N N . GLU A 1 204 ? -0.031 42.626 6.253 1.00 92.25 204 GLU A N 1
ATOM 1635 C CA . GLU A 1 204 ? 1.420 42.853 6.347 1.00 92.25 204 GLU A CA 1
ATOM 1636 C C . GLU A 1 204 ? 2.211 41.574 6.034 1.00 92.25 204 GLU A C 1
ATOM 1638 O O . GLU A 1 204 ? 3.135 41.598 5.222 1.00 92.25 204 GLU A O 1
ATOM 1643 N N . MET A 1 205 ? 1.777 40.429 6.566 1.00 94.25 205 MET A N 1
ATOM 1644 C CA . MET A 1 205 ? 2.368 39.123 6.261 1.00 94.25 205 MET A CA 1
ATOM 1645 C C . MET A 1 205 ? 2.222 38.745 4.777 1.00 94.25 205 MET A C 1
ATOM 1647 O O . MET A 1 205 ? 3.159 38.268 4.146 1.00 94.25 205 MET A O 1
ATOM 1651 N N . ILE A 1 206 ? 1.059 38.984 4.166 1.00 94.19 206 ILE A N 1
ATOM 1652 C CA . ILE A 1 206 ? 0.866 38.715 2.733 1.00 94.19 206 ILE A CA 1
ATOM 1653 C C . ILE A 1 206 ? 1.768 39.619 1.881 1.00 94.19 206 ILE A C 1
ATOM 1655 O O . ILE A 1 206 ? 2.293 39.167 0.859 1.00 94.19 206 ILE A O 1
ATOM 1659 N N . LYS A 1 207 ? 1.973 40.881 2.279 1.00 95.50 207 LYS A N 1
ATOM 1660 C CA . LYS A 1 207 ? 2.905 41.787 1.594 1.00 95.50 207 LYS A CA 1
ATOM 1661 C C . LYS A 1 207 ? 4.346 41.292 1.700 1.00 95.50 207 LYS A C 1
ATOM 1663 O O . LYS A 1 207 ? 5.022 41.272 0.674 1.00 95.50 207 LYS A O 1
ATOM 1668 N N . SER A 1 208 ? 4.797 40.855 2.880 1.00 92.69 208 SER A N 1
ATOM 1669 C CA . SER A 1 208 ? 6.158 40.332 3.051 1.00 92.69 208 SER A CA 1
ATOM 1670 C C . SER A 1 208 ? 6.389 39.074 2.209 1.00 92.69 208 SER A C 1
ATOM 1672 O O . SER A 1 208 ? 7.375 39.013 1.483 1.00 92.69 208 SER A O 1
ATOM 1674 N N . ILE A 1 209 ? 5.430 38.141 2.165 1.00 91.12 209 ILE A N 1
ATOM 1675 C CA . ILE A 1 209 ? 5.500 36.948 1.302 1.00 91.12 209 ILE A CA 1
ATOM 1676 C C . ILE A 1 209 ? 5.593 37.334 -0.181 1.00 91.12 209 ILE A C 1
ATOM 1678 O O . ILE A 1 209 ? 6.386 36.755 -0.924 1.00 91.12 209 ILE A O 1
ATOM 1682 N N . ARG A 1 210 ? 4.794 38.308 -0.642 1.00 90.38 210 ARG A N 1
ATOM 1683 C CA . ARG A 1 210 ? 4.849 38.778 -2.039 1.00 90.38 210 ARG A CA 1
ATOM 1684 C C . ARG A 1 210 ? 6.188 39.437 -2.365 1.00 90.38 210 ARG A C 1
ATOM 1686 O O . ARG A 1 210 ? 6.726 39.170 -3.434 1.00 90.38 210 ARG A O 1
ATOM 1693 N N . ALA A 1 211 ? 6.733 40.239 -1.451 1.00 88.19 211 ALA A N 1
ATOM 1694 C CA . ALA A 1 211 ? 8.048 40.854 -1.607 1.00 88.19 211 ALA A CA 1
ATOM 1695 C C . ALA A 1 211 ? 9.169 39.801 -1.662 1.00 88.19 211 ALA A C 1
ATOM 1697 O O . ALA A 1 211 ? 10.005 39.847 -2.561 1.00 88.19 211 ALA A O 1
ATOM 1698 N N . SER A 1 212 ? 9.144 38.800 -0.773 1.00 84.25 212 SER A N 1
ATOM 1699 C CA . SER A 1 212 ? 10.104 37.688 -0.778 1.00 84.25 212 SER A CA 1
ATOM 1700 C C . SER A 1 212 ? 10.035 36.855 -2.060 1.00 84.25 212 SER A C 1
ATOM 1702 O O . SER A 1 212 ? 11.073 36.445 -2.579 1.00 84.25 212 SER A O 1
ATOM 1704 N N . ARG A 1 213 ? 8.829 36.631 -2.602 1.00 83.12 213 ARG A N 1
ATOM 1705 C CA . ARG A 1 213 ? 8.634 35.928 -3.882 1.00 83.12 213 ARG A CA 1
ATOM 1706 C C . ARG A 1 213 ? 9.166 36.742 -5.058 1.00 83.12 213 ARG A C 1
ATOM 1708 O O . ARG A 1 213 ? 9.994 36.227 -5.796 1.00 83.12 213 ARG A O 1
ATOM 1715 N N . ALA A 1 214 ? 8.812 38.023 -5.152 1.00 78.19 214 ALA A N 1
ATOM 1716 C CA . ALA A 1 214 ? 9.318 38.914 -6.198 1.00 78.19 214 ALA A CA 1
ATOM 1717 C C . ALA A 1 214 ? 10.855 39.054 -6.171 1.00 78.19 214 ALA A C 1
ATOM 1719 O O . ALA A 1 214 ? 11.486 39.156 -7.219 1.00 78.19 214 ALA A O 1
ATOM 1720 N N . ALA A 1 215 ? 11.474 39.008 -4.985 1.00 72.38 215 ALA A N 1
ATOM 1721 C CA . ALA A 1 215 ? 12.930 39.010 -4.830 1.00 72.38 215 ALA A CA 1
ATOM 1722 C C . ALA A 1 215 ? 13.598 37.661 -5.176 1.00 72.38 215 ALA A C 1
ATOM 1724 O O . ALA A 1 215 ? 14.783 37.627 -5.509 1.00 72.38 215 ALA A O 1
ATOM 1725 N N . SER A 1 216 ? 12.857 36.551 -5.112 1.00 67.88 216 SER A N 1
ATOM 1726 C CA . SER A 1 216 ? 13.354 35.194 -5.406 1.00 67.88 216 SER A CA 1
ATOM 1727 C C . SER A 1 216 ? 13.096 34.757 -6.855 1.00 67.88 216 SER A C 1
ATOM 1729 O O . SER A 1 216 ? 13.865 33.966 -7.406 1.00 67.88 216 SER A O 1
ATOM 1731 N N . ASP A 1 217 ? 12.080 35.329 -7.503 1.00 69.81 217 ASP A N 1
ATOM 1732 C CA . ASP A 1 217 ? 11.765 35.155 -8.922 1.00 69.81 217 ASP A CA 1
ATOM 1733 C C . ASP A 1 217 ? 12.947 35.392 -9.888 1.00 69.81 217 ASP A C 1
ATOM 1735 O O . ASP A 1 217 ? 13.083 34.588 -10.814 1.00 69.81 217 ASP A O 1
ATOM 1739 N N . PRO A 1 218 ? 13.860 36.382 -9.721 1.00 71.75 218 PRO A N 1
ATOM 1740 C CA . PRO A 1 218 ? 14.996 36.536 -10.634 1.00 71.75 218 PRO A CA 1
ATOM 1741 C C . PRO A 1 218 ? 15.914 35.308 -10.637 1.00 71.75 218 PRO A C 1
ATOM 1743 O O . PRO A 1 218 ? 16.302 34.849 -11.710 1.00 71.75 218 PRO A O 1
ATOM 1746 N N . LYS A 1 219 ? 16.174 34.697 -9.473 1.00 72.50 219 LYS A N 1
ATOM 1747 C CA . LYS A 1 219 ? 17.007 33.485 -9.358 1.00 72.50 219 LYS A CA 1
ATOM 1748 C C . LYS A 1 219 ? 16.331 32.267 -9.987 1.00 72.50 219 LYS A C 1
ATOM 1750 O O . LYS A 1 219 ? 16.982 31.481 -10.674 1.00 72.50 219 LYS A O 1
ATOM 1755 N N . ILE A 1 220 ? 15.017 32.131 -9.791 1.00 73.50 220 ILE A N 1
ATOM 1756 C CA . ILE A 1 220 ? 14.212 31.070 -10.412 1.00 73.50 220 ILE A CA 1
ATOM 1757 C C . ILE A 1 220 ? 14.192 31.255 -11.939 1.00 73.50 220 ILE A C 1
ATOM 1759 O O . ILE A 1 220 ? 14.409 30.298 -12.683 1.00 73.50 220 ILE A O 1
ATOM 1763 N N . SER A 1 221 ? 14.010 32.486 -12.426 1.00 73.31 221 SER A N 1
ATOM 1764 C CA . SER A 1 221 ? 14.005 32.801 -13.858 1.00 73.31 221 SER A CA 1
ATOM 1765 C C . SER A 1 221 ? 15.366 32.560 -14.523 1.00 73.31 221 SER A C 1
ATOM 1767 O O . SER A 1 221 ? 15.425 31.972 -15.604 1.00 73.31 221 SER A O 1
ATOM 1769 N N . GLU A 1 222 ? 16.468 32.908 -13.855 1.00 83.19 222 GLU A N 1
ATOM 1770 C CA . GLU A 1 222 ? 17.832 32.675 -14.330 1.00 83.19 222 GLU A CA 1
ATOM 1771 C C . GLU A 1 222 ? 18.151 31.176 -14.394 1.00 83.19 222 GLU A C 1
ATOM 1773 O O . GLU A 1 222 ? 18.677 30.696 -15.400 1.00 83.19 222 GLU A O 1
ATOM 1778 N N . ALA A 1 223 ? 17.765 30.406 -13.373 1.00 80.44 223 ALA A N 1
ATOM 1779 C CA . ALA A 1 223 ? 17.908 28.952 -13.372 1.00 80.44 223 ALA A CA 1
ATOM 1780 C C . ALA A 1 223 ? 17.110 28.293 -14.514 1.00 80.44 223 ALA A C 1
ATOM 1782 O O . ALA A 1 223 ? 17.624 27.402 -15.196 1.00 80.44 223 ALA A O 1
ATOM 1783 N N . ILE A 1 224 ? 15.891 28.774 -14.792 1.00 81.00 224 ILE A N 1
ATOM 1784 C CA . ILE A 1 224 ? 15.077 28.322 -15.932 1.00 81.00 224 ILE A CA 1
ATOM 1785 C C . ILE A 1 224 ? 15.767 28.646 -17.265 1.00 81.00 224 ILE A C 1
ATOM 1787 O O . ILE A 1 224 ? 15.776 27.806 -18.169 1.00 81.00 224 ILE A O 1
ATOM 1791 N N . LEU A 1 225 ? 16.358 29.837 -17.409 1.00 83.31 225 LEU A N 1
ATOM 1792 C CA . LEU A 1 225 ? 17.095 30.228 -18.615 1.00 83.31 225 LEU A CA 1
ATOM 1793 C C . LEU A 1 225 ? 18.365 29.388 -18.806 1.00 83.31 225 LEU A C 1
ATOM 1795 O O . LEU A 1 225 ? 18.597 28.891 -19.909 1.00 83.31 225 LEU A O 1
ATOM 1799 N N . ARG A 1 226 ? 19.136 29.139 -17.739 1.00 82.94 226 ARG A N 1
ATOM 1800 C CA . ARG A 1 226 ? 20.312 28.251 -17.769 1.00 82.94 226 ARG A CA 1
ATOM 1801 C C . ARG A 1 226 ? 19.932 26.823 -18.158 1.00 82.94 226 ARG A C 1
ATOM 1803 O O . ARG A 1 226 ? 20.558 26.247 -19.043 1.00 82.94 226 ARG A O 1
ATOM 1810 N N . ALA A 1 227 ? 18.861 26.275 -17.587 1.00 83.38 227 ALA A N 1
ATOM 1811 C CA . ALA A 1 227 ? 18.366 24.946 -17.945 1.00 83.38 227 ALA A CA 1
ATOM 1812 C C . ALA A 1 227 ? 17.900 24.864 -19.412 1.00 83.38 227 ALA A C 1
ATOM 1814 O O . ALA A 1 227 ? 18.139 23.864 -20.092 1.00 83.38 227 ALA A O 1
ATOM 1815 N N . LYS A 1 228 ? 17.258 25.922 -19.931 1.00 84.50 228 LYS A N 1
ATOM 1816 C CA . LYS A 1 228 ? 16.882 26.014 -21.352 1.00 84.50 228 LYS A CA 1
ATOM 1817 C C . LYS A 1 228 ? 18.110 26.076 -22.262 1.00 84.50 228 LYS A C 1
ATOM 1819 O O . LYS A 1 228 ? 18.124 25.371 -23.267 1.00 84.50 228 LYS A O 1
ATOM 1824 N N . LEU A 1 229 ? 19.136 26.850 -21.905 1.00 86.31 229 LEU A N 1
ATOM 1825 C CA . LEU A 1 229 ? 20.399 26.923 -22.648 1.00 86.31 229 LEU A CA 1
ATOM 1826 C C . LEU A 1 229 ? 21.099 25.565 -22.719 1.00 86.31 229 LEU A C 1
ATOM 1828 O O . LEU A 1 229 ? 21.442 25.136 -23.814 1.00 86.31 229 LEU A O 1
ATOM 1832 N N . VAL A 1 230 ? 21.220 24.860 -21.590 1.00 82.25 230 VAL A N 1
ATOM 1833 C CA . VAL A 1 230 ? 21.817 23.514 -21.533 1.00 82.25 230 VAL A CA 1
ATOM 1834 C C . VAL A 1 230 ? 21.026 22.512 -22.381 1.00 82.25 230 VAL A C 1
ATOM 1836 O O . VAL A 1 230 ? 21.601 21.670 -23.067 1.00 82.25 230 VAL A O 1
ATOM 1839 N N . ARG A 1 231 ? 19.691 22.607 -22.395 1.00 78.62 231 ARG A N 1
ATOM 1840 C CA . ARG A 1 231 ? 18.855 21.771 -23.271 1.00 78.62 231 ARG A CA 1
ATOM 1841 C C . ARG A 1 231 ? 19.120 22.061 -24.751 1.00 78.62 231 ARG A C 1
ATOM 1843 O O . ARG A 1 231 ? 19.250 21.129 -25.536 1.00 78.62 231 ARG A O 1
ATOM 1850 N N . VAL A 1 232 ? 19.209 23.334 -25.133 1.00 80.62 232 VAL A N 1
ATOM 1851 C CA . VAL A 1 232 ? 19.456 23.747 -26.524 1.00 80.62 232 VAL A CA 1
ATOM 1852 C C . VAL A 1 232 ? 20.874 23.390 -26.974 1.00 80.62 232 VAL A C 1
ATOM 1854 O O . VAL A 1 232 ? 21.045 22.933 -28.101 1.00 80.62 232 VAL A O 1
ATOM 1857 N N . SER A 1 233 ? 21.887 23.550 -26.120 1.00 69.69 233 SER A N 1
ATOM 1858 C CA . SER A 1 233 ? 23.267 23.173 -26.445 1.00 69.69 233 SER A CA 1
ATOM 1859 C C . SER A 1 233 ? 23.424 21.660 -26.599 1.00 69.69 233 SER A C 1
ATOM 1861 O O . SER A 1 233 ? 24.048 21.223 -27.560 1.00 69.69 233 SER A O 1
ATOM 1863 N N . ASN A 1 234 ? 22.791 20.856 -25.740 1.00 67.12 234 ASN A N 1
ATOM 1864 C CA . ASN A 1 234 ? 22.793 19.395 -25.875 1.00 67.12 234 ASN A CA 1
ATOM 1865 C C . ASN A 1 234 ? 22.067 18.918 -27.146 1.00 67.12 234 ASN A C 1
ATOM 1867 O O . ASN A 1 234 ? 22.52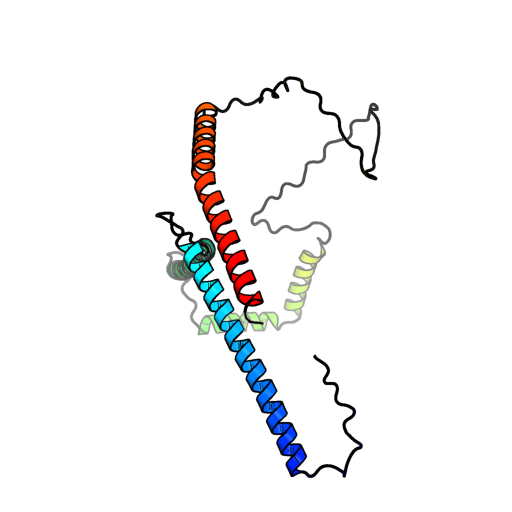4 17.982 -27.798 1.00 67.12 234 ASN A O 1
ATOM 1871 N N . LEU A 1 235 ? 20.978 19.586 -27.546 1.00 68.38 235 LEU A N 1
ATOM 1872 C CA . LEU A 1 235 ? 20.286 19.298 -28.810 1.00 68.38 235 LEU A CA 1
ATOM 1873 C C . LEU A 1 235 ? 21.132 19.677 -30.037 1.00 68.38 235 LEU A C 1
ATOM 1875 O O . LEU A 1 235 ? 21.175 18.918 -31.001 1.00 68.38 235 LEU A O 1
ATOM 1879 N N . LYS A 1 236 ? 21.842 20.814 -30.000 1.00 66.31 236 LYS A N 1
ATOM 1880 C CA . LYS A 1 236 ? 22.769 21.225 -31.070 1.00 66.31 236 LYS A CA 1
ATOM 1881 C C . LYS A 1 236 ? 23.992 20.308 -31.168 1.00 66.31 236 LYS A C 1
ATOM 1883 O O . LYS A 1 236 ? 24.403 19.984 -32.274 1.00 66.31 236 LYS A O 1
ATOM 1888 N N . GLY A 1 237 ? 24.530 19.850 -30.037 1.00 58.88 237 GLY A N 1
ATOM 1889 C CA . GLY A 1 237 ? 25.618 18.869 -30.002 1.00 58.88 237 GLY A CA 1
ATOM 1890 C C . GLY A 1 237 ? 25.220 17.514 -30.596 1.00 58.88 237 GLY A C 1
ATOM 1891 O O . GLY A 1 237 ? 26.019 16.907 -31.295 1.00 58.88 237 GLY A O 1
ATOM 1892 N N . CYS A 1 238 ? 23.970 17.073 -30.410 1.00 54.59 238 CYS A N 1
ATOM 1893 C CA . CYS A 1 238 ? 23.466 15.842 -31.036 1.00 54.59 238 CYS A CA 1
ATOM 1894 C C . CYS A 1 238 ? 23.272 15.961 -32.559 1.00 54.59 238 CYS A C 1
ATOM 1896 O O . CYS A 1 238 ? 23.344 14.954 -33.254 1.00 54.59 238 CYS A O 1
ATOM 1898 N N . LEU A 1 239 ? 23.029 17.169 -33.080 1.00 55.91 239 LEU A N 1
ATOM 1899 C CA . LEU A 1 239 ? 22.877 17.425 -34.519 1.00 55.91 239 LEU A CA 1
ATOM 1900 C C . LEU A 1 239 ? 24.214 17.620 -35.253 1.00 55.91 239 LEU A C 1
ATOM 1902 O O . LEU A 1 239 ? 24.227 17.546 -36.472 1.00 55.91 239 LEU A O 1
ATOM 1906 N N . ALA A 1 240 ? 25.317 17.863 -34.537 1.00 52.62 240 ALA A N 1
ATOM 1907 C CA . ALA A 1 240 ? 26.658 18.023 -35.113 1.00 52.62 240 ALA A CA 1
ATOM 1908 C C . ALA A 1 240 ? 27.480 16.715 -35.149 1.00 52.62 240 ALA A C 1
ATOM 1910 O O . ALA A 1 240 ? 28.639 16.729 -35.552 1.00 52.62 240 ALA A O 1
ATOM 1911 N N . VAL A 1 241 ? 26.900 15.602 -34.681 1.00 52.53 241 VAL A N 1
ATOM 1912 C CA . VAL A 1 241 ? 27.520 14.259 -34.642 1.00 52.53 241 VAL A CA 1
ATOM 1913 C C . VAL A 1 241 ? 26.916 13.322 -35.714 1.00 52.53 241 VAL A C 1
ATOM 1915 O O . VAL A 1 241 ? 27.239 12.138 -35.763 1.00 52.53 241 VAL A O 1
ATOM 1918 N N . PHE A 1 242 ? 26.081 13.859 -36.608 1.00 45.03 242 PHE A N 1
ATOM 1919 C CA . PHE A 1 242 ? 25.668 13.243 -37.876 1.00 45.03 242 PHE A CA 1
ATOM 1920 C C . PHE A 1 242 ? 26.179 14.092 -39.039 1.00 45.03 242 PHE A C 1
ATOM 1922 O O . PHE A 1 242 ? 26.460 13.493 -40.099 1.00 45.03 242 PHE A O 1
#

Radius of gyration: 38.96 Å; chains: 1; bounding box: 77×83×89 Å

Sequence (242 aa):
MGFYPLMLLSNNKTLCSQETRLKIAAAVQSTWDRRRFNQRKIARCYHEWLNLLAEASRKGFGGEEELQWDSYEIINEQLGKEFRESMESRKEKCASGPGGRAPKTLEQRKKISEAIAAKWADPAYRDRVYSGMAKRCGKNSSVTRDPEWGTKKKEPEKVKPVKMTDGLYNVKISSQPTKSKTSSGPIKVPQARFKDPHARYKLEMIKSIRASRAASDPKISEAILRAKLVRVSNLKGCLAVF

Secondary structure (DSSP, 8-state):
-------S--S--SSS-HHHHHHHHHHHHHHHHHHHHHHHHHHHHHHHHHHHHHHHHHH-SSSPPP--TTHHHHHHHHHHHHHHHHHHHHHHHHHHSTT------HHHHHHHHHHHHHHHH-HHHHHHHHHHHHHHHHS-SSS----SSS----PPP-PPP-------------------------------SS--TTHHHHHHHHHHHHHHHHHHHHHHHHHHHHHHHHHHHHHHHHHS--

Organism: Helianthus annuus (NCBI:txid4232)

pLDDT: mean 73.18, std 21.58, range [26.5, 97.88]

Foldseek 3Di:
DDDDPPDPPPDDDDDDDPVVVVVVVVVVVVVVVVVVVVVVVVVVVVVVVVVVVVQCVQPDPDPDDRDPPCPVVVVVVVVVVVVVVVVVVCVVCLQPPPPRDHPDDPVRVVVVVVVVVVCCVPPVNVVVVVVVVCVVVVVDPPDPPDPPDDDDDDDDDDDDDDDDDDDDDDDDDDDDDDDDDDDDDPDPDPPPPDDDPCPVVVVVVVVVVVVVCVVCVVVVVVVVVVVVVVVVVVVVVVVVVD